Protein AF-A0AAD6F2R1-F1 (afdb_monomer)

InterPro domains:
  IPR013083 Zinc finger, RING/FYVE/PHD-type [G3DSA:3.30.40.10] (117-206)
  IPR034078 Transcription factor NFX1 family [PTHR12360] (73-240)

Structure (mmCIF, N/CA/C/O backbone):
data_AF-A0AAD6F2R1-F1
#
_entry.id   AF-A0AAD6F2R1-F1
#
loop_
_atom_site.group_PDB
_atom_site.id
_atom_site.type_symbol
_atom_site.label_atom_id
_atom_site.label_alt_id
_atom_site.label_comp_id
_atom_site.label_asym_id
_atom_site.label_entity_id
_atom_site.label_seq_id
_atom_site.pdbx_PDB_ins_code
_atom_site.Cartn_x
_atom_site.Cartn_y
_atom_site.Cartn_z
_atom_site.occupancy
_atom_site.B_iso_or_equiv
_atom_site.auth_seq_id
_atom_site.auth_comp_id
_atom_site.auth_asym_id
_atom_site.auth_atom_id
_atom_site.pdbx_PDB_model_num
ATOM 1 N N . MET A 1 1 ? 19.970 -21.840 -17.595 1.00 38.50 1 MET A N 1
ATOM 2 C CA . MET A 1 1 ? 20.928 -20.718 -17.638 1.00 38.50 1 MET A CA 1
ATOM 3 C C . MET A 1 1 ? 20.744 -19.932 -16.344 1.00 38.50 1 MET A C 1
ATOM 5 O O . MET A 1 1 ? 19.725 -19.270 -16.201 1.00 38.50 1 MET A O 1
ATOM 9 N N . GLU A 1 2 ? 21.605 -20.119 -15.342 1.00 35.34 2 GLU A N 1
ATOM 10 C CA . GLU A 1 2 ? 21.486 -19.385 -14.068 1.00 35.34 2 GLU A CA 1
ATOM 11 C C . GLU A 1 2 ? 22.021 -17.942 -14.210 1.00 35.34 2 GLU A C 1
ATOM 13 O O . GLU A 1 2 ? 23.064 -17.759 -14.839 1.00 35.34 2 GLU A O 1
ATOM 18 N N . PRO A 1 3 ? 21.353 -16.913 -13.645 1.00 43.84 3 PRO A N 1
ATOM 19 C CA . PRO A 1 3 ? 21.825 -15.527 -13.709 1.00 43.84 3 PRO A CA 1
ATOM 20 C C . PRO A 1 3 ? 23.081 -15.266 -12.861 1.00 43.84 3 PRO A C 1
ATOM 22 O O . PRO A 1 3 ? 23.199 -15.731 -11.726 1.00 43.84 3 PRO A O 1
ATOM 25 N N . ALA A 1 4 ? 23.979 -14.426 -13.384 1.00 50.62 4 ALA A N 1
ATOM 26 C CA . ALA A 1 4 ? 25.336 -14.177 -12.880 1.00 50.62 4 ALA A CA 1
ATOM 27 C C . ALA A 1 4 ? 25.459 -13.623 -11.440 1.00 50.62 4 ALA A C 1
ATOM 29 O O . ALA A 1 4 ? 26.551 -13.620 -10.877 1.00 50.62 4 ALA A O 1
ATOM 30 N N . TRP A 1 5 ? 24.371 -13.176 -10.808 1.00 57.41 5 TRP A N 1
ATOM 31 C CA . TRP A 1 5 ? 24.409 -12.545 -9.480 1.00 57.41 5 TRP A CA 1
ATOM 32 C C . TRP A 1 5 ? 24.334 -13.539 -8.307 1.00 57.41 5 TRP A C 1
ATOM 34 O O . TRP A 1 5 ? 24.429 -13.137 -7.148 1.00 57.41 5 TRP A O 1
ATOM 44 N N . ARG A 1 6 ? 24.214 -14.847 -8.580 1.00 41.28 6 ARG A N 1
ATOM 45 C CA . ARG A 1 6 ? 24.252 -15.924 -7.571 1.00 41.28 6 ARG A CA 1
ATOM 46 C C . ARG A 1 6 ? 25.674 -16.326 -7.141 1.00 41.28 6 ARG A C 1
ATOM 48 O O . ARG A 1 6 ? 25.868 -17.435 -6.653 1.00 41.28 6 ARG A O 1
ATOM 55 N N . GLN A 1 7 ? 26.675 -15.454 -7.287 1.00 43.25 7 GLN A N 1
ATOM 56 C CA . GLN A 1 7 ? 28.018 -15.725 -6.764 1.00 43.25 7 GLN A CA 1
ATOM 57 C C . GLN A 1 7 ? 28.149 -15.281 -5.303 1.00 43.25 7 GLN A C 1
ATOM 59 O O . GLN A 1 7 ? 28.009 -14.115 -4.942 1.00 43.25 7 GLN A O 1
ATOM 64 N N . GLN A 1 8 ? 28.410 -16.270 -4.456 1.00 46.31 8 GLN A N 1
ATOM 65 C CA . GLN A 1 8 ? 28.582 -16.167 -3.016 1.00 46.31 8 GLN A CA 1
ATOM 66 C C . GLN A 1 8 ? 29.927 -15.490 -2.700 1.00 46.31 8 GLN A C 1
ATOM 68 O O . GLN A 1 8 ? 30.989 -16.105 -2.802 1.00 46.31 8 GLN A O 1
ATOM 73 N N . GLY A 1 9 ? 29.893 -14.207 -2.332 1.00 40.06 9 GLY A N 1
ATOM 74 C CA . GLY A 1 9 ? 31.079 -13.469 -1.895 1.00 40.06 9 GLY A CA 1
ATOM 75 C C . GLY A 1 9 ? 31.659 -14.062 -0.609 1.00 40.06 9 GLY A C 1
ATOM 76 O O . GLY A 1 9 ? 31.007 -14.066 0.435 1.00 40.06 9 GLY A O 1
ATOM 77 N N . ARG A 1 10 ? 32.889 -14.584 -0.685 1.00 38.97 10 ARG A N 1
ATOM 78 C CA . ARG A 1 10 ? 33.648 -15.095 0.463 1.00 38.97 10 ARG A CA 1
ATOM 79 C C . ARG A 1 10 ? 34.123 -13.928 1.330 1.00 38.97 10 ARG A C 1
ATOM 81 O O . ARG A 1 10 ? 34.894 -13.092 0.871 1.00 38.97 10 ARG A O 1
ATOM 88 N N . GLY A 1 11 ? 33.704 -13.903 2.592 1.00 40.88 11 GLY A N 1
ATOM 89 C CA . GLY A 1 11 ? 34.257 -12.991 3.591 1.00 40.88 11 GLY A CA 1
ATOM 90 C C . GLY A 1 11 ? 35.714 -13.314 3.935 1.00 40.88 11 GLY A C 1
ATOM 91 O O . GLY A 1 11 ? 36.125 -14.474 3.877 1.00 40.88 11 GLY A O 1
ATOM 92 N N . ARG A 1 12 ? 36.476 -12.293 4.344 1.00 40.50 12 ARG A N 1
ATOM 93 C CA . ARG A 1 12 ? 37.705 -12.425 5.146 1.00 40.50 12 ARG A CA 1
ATOM 94 C C . ARG A 1 12 ? 37.825 -11.232 6.097 1.00 40.50 12 ARG A C 1
ATOM 96 O O . ARG A 1 12 ? 37.703 -10.089 5.670 1.00 40.50 12 ARG A O 1
ATOM 103 N N . GLY A 1 13 ? 38.021 -11.519 7.384 1.00 32.06 13 GLY A N 1
ATOM 104 C CA . GLY A 1 13 ? 38.303 -10.534 8.433 1.00 32.06 13 GLY A CA 1
ATOM 105 C C . GLY A 1 13 ? 39.804 -10.342 8.708 1.00 32.06 13 GLY A C 1
ATOM 106 O O . GLY A 1 13 ? 40.603 -11.125 8.208 1.00 32.06 13 GLY A O 1
ATOM 107 N N . ARG A 1 14 ? 40.093 -9.296 9.517 1.00 35.56 14 ARG A N 1
ATOM 108 C CA . ARG A 1 14 ? 41.235 -8.980 10.434 1.00 35.56 14 ARG A CA 1
ATOM 109 C C . ARG A 1 14 ? 42.642 -9.499 10.058 1.00 35.56 14 ARG A C 1
ATOM 111 O O . ARG A 1 14 ? 42.802 -10.690 9.866 1.00 35.56 14 ARG A O 1
ATOM 118 N N . GLY A 1 15 ? 43.754 -8.756 10.081 1.00 33.34 15 GLY A N 1
ATOM 119 C CA . GLY A 1 15 ? 44.138 -7.400 10.510 1.00 33.34 15 GLY A CA 1
ATOM 120 C C . GLY A 1 15 ? 45.636 -7.426 10.901 1.00 33.34 15 GLY A C 1
ATOM 121 O O . GLY A 1 15 ? 46.053 -8.451 11.427 1.00 33.34 15 GLY A O 1
ATOM 122 N N . GLN A 1 16 ? 46.432 -6.370 10.664 1.00 32.12 16 GLN A N 1
ATOM 123 C CA . GLN A 1 16 ? 47.583 -5.986 11.514 1.00 32.12 16 GLN A CA 1
ATOM 124 C C . GLN A 1 16 ? 48.169 -4.609 11.141 1.00 32.12 16 GLN A C 1
ATOM 126 O O . GLN A 1 16 ? 48.053 -4.162 10.003 1.00 32.12 16 GLN A O 1
ATOM 131 N N . GLU A 1 17 ? 48.722 -3.956 12.163 1.00 31.58 17 GLU A N 1
ATOM 132 C CA . GLU A 1 17 ? 49.185 -2.569 12.280 1.00 31.58 17 GLU A CA 1
ATOM 133 C C . GLU A 1 17 ? 50.478 -2.243 11.513 1.00 31.58 17 GLU A C 1
ATOM 135 O O . GLU A 1 17 ? 51.323 -3.108 11.300 1.00 31.58 17 GLU A O 1
ATOM 140 N N . GLY A 1 18 ? 50.658 -0.960 11.176 1.00 30.91 18 GLY A N 1
ATOM 141 C CA . GLY A 1 18 ? 51.916 -0.421 10.656 1.00 30.91 18 GLY A CA 1
ATOM 142 C C . GLY A 1 18 ? 51.834 1.061 10.274 1.00 30.91 18 GLY A C 1
ATOM 143 O O . GLY A 1 18 ? 51.516 1.381 9.139 1.00 30.91 18 GLY A O 1
ATOM 144 N N . ASP A 1 19 ? 52.132 1.913 11.256 1.00 31.64 19 ASP A N 1
ATOM 145 C CA . ASP A 1 19 ? 52.638 3.298 11.208 1.00 31.64 19 ASP A CA 1
ATOM 146 C C . ASP A 1 19 ? 51.874 4.466 10.530 1.00 31.64 19 ASP A C 1
ATOM 148 O O . ASP A 1 19 ? 51.357 4.406 9.418 1.00 31.64 19 ASP A O 1
ATOM 152 N N . ARG A 1 20 ? 51.836 5.591 11.262 1.00 36.34 20 ARG A N 1
ATOM 153 C CA . ARG A 1 20 ? 51.153 6.868 10.955 1.00 36.34 20 ARG A CA 1
ATOM 154 C C . ARG A 1 20 ? 52.014 7.765 10.049 1.00 36.34 20 ARG A C 1
ATOM 156 O O . ARG A 1 20 ? 53.236 7.734 10.137 1.00 36.34 20 ARG A O 1
ATOM 163 N N . PRO A 1 21 ? 51.394 8.722 9.329 1.00 34.06 21 PRO A N 1
ATOM 164 C CA . PRO A 1 21 ? 51.504 10.112 9.801 1.00 34.06 21 PRO A CA 1
ATOM 165 C C . PRO A 1 21 ? 50.155 10.851 9.898 1.00 34.06 21 PRO A C 1
ATOM 167 O O . PRO A 1 21 ? 49.216 10.617 9.142 1.00 34.06 21 PRO A O 1
ATOM 170 N N . ARG A 1 22 ? 50.075 11.772 10.865 1.00 42.41 22 ARG A N 1
ATOM 171 C CA . ARG A 1 22 ? 48.926 12.639 11.190 1.00 42.41 22 ARG A CA 1
ATOM 172 C C . ARG A 1 22 ? 48.750 13.754 10.136 1.00 42.41 22 ARG A C 1
ATOM 174 O O . ARG A 1 22 ? 49.734 14.441 9.871 1.00 42.41 22 ARG A O 1
ATOM 181 N N . PRO A 1 23 ? 47.539 14.021 9.605 1.00 40.16 23 PRO A N 1
ATOM 182 C CA . PRO A 1 23 ? 47.299 15.189 8.757 1.00 40.16 23 PRO A CA 1
ATOM 183 C C . PRO A 1 23 ? 46.987 16.452 9.589 1.00 40.16 23 PRO A C 1
ATOM 185 O O . PRO A 1 23 ? 46.429 16.332 10.686 1.00 40.16 23 PRO A O 1
ATOM 188 N N . PRO A 1 24 ? 47.322 17.655 9.087 1.00 39.69 24 PRO A N 1
ATOM 189 C CA . PRO A 1 24 ? 47.034 18.921 9.754 1.00 39.69 24 PRO A CA 1
ATOM 190 C C . PRO A 1 24 ? 45.576 19.360 9.543 1.00 39.69 24 PRO A C 1
ATOM 192 O O . PRO A 1 24 ? 45.002 19.173 8.471 1.00 39.69 24 PRO A O 1
ATOM 195 N N . GLU A 1 25 ? 44.990 19.978 10.569 1.00 37.78 25 GLU A N 1
ATOM 196 C CA . GLU A 1 25 ? 43.712 20.688 10.483 1.00 37.78 25 GLU A CA 1
ATOM 197 C C . GLU A 1 25 ? 43.877 21.955 9.637 1.00 37.78 25 GLU A C 1
ATOM 199 O O . GLU A 1 25 ? 44.770 22.765 9.900 1.00 37.78 25 GLU A O 1
ATOM 204 N N . LYS A 1 26 ? 43.005 22.160 8.642 1.00 34.19 26 LYS A N 1
ATOM 205 C CA . LYS A 1 26 ? 42.810 23.487 8.058 1.00 34.19 26 LYS A CA 1
ATOM 206 C C . LYS A 1 26 ? 41.398 23.696 7.521 1.00 34.19 26 LYS A C 1
ATOM 208 O O . LYS A 1 26 ? 40.717 22.774 7.086 1.00 34.19 26 LYS A O 1
ATOM 213 N N . GLU A 1 27 ? 41.011 24.953 7.653 1.00 32.97 27 GLU A N 1
ATOM 214 C CA . GLU A 1 27 ? 39.699 25.565 7.546 1.00 32.97 27 GLU A CA 1
ATOM 215 C C . GLU A 1 27 ? 38.915 25.348 6.251 1.00 32.97 27 GLU A C 1
ATOM 217 O O . GLU A 1 27 ? 39.410 25.031 5.175 1.00 32.97 27 GLU A O 1
ATOM 222 N N . ARG A 1 28 ? 37.623 25.598 6.432 1.00 35.19 28 ARG A N 1
ATOM 223 C CA . ARG A 1 28 ? 36.496 25.483 5.522 1.00 35.19 28 ARG A CA 1
ATOM 224 C C . ARG A 1 28 ? 36.465 26.680 4.560 1.00 35.19 28 ARG A C 1
ATOM 226 O O . ARG A 1 28 ? 36.060 27.768 4.960 1.00 35.19 28 ARG A O 1
ATOM 233 N N . GLU A 1 29 ? 36.824 26.477 3.294 1.00 31.67 29 GLU A N 1
ATOM 234 C CA . GLU A 1 29 ? 36.617 27.473 2.230 1.00 31.67 29 GLU A CA 1
ATOM 235 C C . GLU A 1 29 ? 35.242 27.338 1.546 1.00 31.67 29 GLU A C 1
ATOM 237 O O . GLU A 1 29 ? 34.701 26.248 1.351 1.00 31.67 29 GLU A O 1
ATOM 242 N N . ARG A 1 30 ? 34.663 28.501 1.218 1.00 38.50 30 ARG A N 1
ATOM 243 C CA . ARG A 1 30 ? 33.387 28.709 0.508 1.00 38.50 30 ARG A CA 1
ATOM 244 C C . ARG A 1 30 ? 33.604 28.585 -1.008 1.00 38.50 30 ARG A C 1
ATOM 246 O O . ARG A 1 30 ? 34.646 29.021 -1.488 1.00 38.50 30 ARG A O 1
ATOM 253 N N . PRO A 1 31 ? 32.619 28.121 -1.795 1.00 36.41 31 PRO A N 1
ATOM 254 C CA . PRO A 1 31 ? 32.735 28.148 -3.247 1.00 36.41 31 PRO A CA 1
ATOM 255 C C . PRO A 1 31 ? 32.466 29.552 -3.808 1.00 36.41 31 PRO A C 1
ATOM 257 O O . PRO A 1 31 ? 31.443 30.178 -3.515 1.00 36.41 31 PRO A O 1
ATOM 260 N N . GLY A 1 32 ? 33.413 30.021 -4.622 1.00 32.22 32 GLY A N 1
ATOM 261 C CA . GLY A 1 32 ? 33.317 31.218 -5.449 1.00 32.22 32 GLY A CA 1
ATOM 262 C C . GLY A 1 32 ? 32.438 31.021 -6.687 1.00 32.22 32 GLY A C 1
ATOM 263 O O . GLY A 1 32 ? 32.279 29.917 -7.206 1.00 32.22 32 GLY A O 1
ATOM 264 N N . ALA A 1 33 ? 31.871 32.135 -7.147 1.00 32.44 33 ALA A N 1
ATOM 265 C CA . ALA A 1 33 ? 31.054 32.251 -8.344 1.00 32.44 33 ALA A CA 1
ATOM 266 C C . ALA A 1 33 ? 31.920 32.466 -9.600 1.00 32.44 33 ALA A C 1
ATOM 268 O O . ALA A 1 33 ? 32.800 33.326 -9.615 1.00 32.44 33 ALA A O 1
ATOM 269 N N . GLY A 1 34 ? 31.629 31.711 -10.664 1.00 32.44 34 GLY A N 1
ATOM 270 C CA . GLY A 1 34 ? 32.060 31.988 -12.038 1.00 32.44 34 GLY A CA 1
ATOM 271 C C . GLY A 1 34 ? 31.057 32.907 -12.747 1.00 32.44 34 GLY A C 1
ATOM 272 O O . GLY A 1 34 ? 29.854 32.793 -12.527 1.00 32.44 34 GLY A O 1
ATOM 273 N N . GLY A 1 35 ? 31.568 33.852 -13.544 1.00 28.66 35 GLY A N 1
ATOM 274 C CA . GLY A 1 35 ? 30.827 35.026 -14.021 1.00 28.66 35 GLY A CA 1
ATOM 275 C C . GLY A 1 35 ? 30.332 35.024 -15.475 1.00 28.66 35 GLY A C 1
ATOM 276 O O . GLY A 1 35 ? 29.957 33.986 -16.016 1.00 28.66 35 GLY A O 1
ATOM 277 N N . ARG A 1 36 ? 30.425 36.232 -16.075 1.00 31.39 36 ARG A N 1
ATOM 278 C CA . ARG A 1 36 ? 29.944 36.757 -17.385 1.00 31.39 36 ARG A CA 1
ATOM 279 C C . ARG A 1 36 ? 28.620 37.532 -17.245 1.00 31.39 36 ARG A C 1
ATOM 281 O O . ARG A 1 36 ? 27.671 37.002 -16.698 1.00 31.39 36 ARG A O 1
ATOM 288 N N . GLY A 1 37 ? 28.458 38.771 -17.707 1.00 30.45 37 GLY A N 1
ATOM 289 C CA . GLY A 1 37 ? 29.316 39.710 -18.433 1.00 30.45 37 GLY A CA 1
ATOM 290 C C . GLY A 1 37 ? 28.529 41.006 -18.714 1.00 30.45 37 GLY A C 1
ATOM 291 O O . GLY A 1 37 ? 27.318 41.035 -18.513 1.00 30.45 37 GLY A O 1
ATOM 292 N N . GLY A 1 38 ? 29.210 42.054 -19.192 1.00 31.42 38 GLY A N 1
ATOM 293 C CA . GLY A 1 38 ? 28.572 43.243 -19.783 1.00 31.42 38 GLY A CA 1
ATOM 294 C C . GLY A 1 38 ? 29.048 44.583 -19.222 1.00 31.42 38 GLY A C 1
ATOM 295 O O . GLY A 1 38 ? 28.423 45.139 -18.329 1.00 31.42 38 GLY A O 1
ATOM 296 N N . ALA A 1 39 ? 30.148 45.101 -19.773 1.00 32.44 39 ALA A N 1
ATOM 297 C CA . ALA A 1 39 ? 30.689 46.427 -19.494 1.00 32.44 39 ALA A CA 1
ATOM 298 C C . ALA A 1 39 ? 30.069 47.491 -20.413 1.00 32.44 39 ALA A C 1
ATOM 300 O O . ALA A 1 39 ? 29.924 47.268 -21.614 1.00 32.44 39 ALA A O 1
ATOM 301 N N . GLY A 1 40 ? 29.802 48.671 -19.855 1.00 30.75 40 GLY A N 1
ATOM 302 C CA . GLY A 1 40 ? 29.493 49.888 -20.593 1.00 30.75 40 GLY A CA 1
ATOM 303 C C . GLY A 1 40 ? 30.063 51.112 -19.877 1.00 30.75 40 GLY A C 1
ATOM 304 O O . GLY A 1 40 ? 29.501 51.548 -18.884 1.00 30.75 40 GLY A O 1
ATOM 305 N N . GLY A 1 41 ? 31.171 51.637 -20.411 1.00 30.73 41 GLY A N 1
ATOM 306 C CA . GLY A 1 41 ? 31.516 53.064 -20.438 1.00 30.73 41 GLY A CA 1
ATOM 307 C C . GLY A 1 41 ? 31.972 53.780 -19.154 1.00 30.73 41 GLY A C 1
ATOM 308 O O . GLY A 1 41 ? 31.195 54.001 -18.240 1.00 30.73 41 GLY A O 1
ATOM 309 N N . GLY A 1 42 ? 33.184 54.351 -19.207 1.00 31.05 42 GLY A N 1
ATOM 310 C CA . GLY A 1 42 ? 33.358 55.751 -18.787 1.00 31.05 42 GLY A CA 1
ATOM 311 C C . GLY A 1 42 ? 34.220 56.052 -17.557 1.00 31.05 42 GLY A C 1
ATOM 312 O O . GLY A 1 42 ? 33.709 56.255 -16.470 1.00 31.05 42 GLY A O 1
ATOM 313 N N . ARG A 1 43 ? 35.529 56.199 -17.804 1.00 31.75 43 ARG A N 1
ATOM 314 C CA . ARG A 1 43 ? 36.434 57.269 -17.325 1.00 31.75 43 ARG A CA 1
ATOM 315 C C . ARG A 1 43 ? 36.275 57.825 -15.890 1.00 31.75 43 ARG A C 1
ATOM 317 O O . ARG A 1 43 ? 35.430 58.671 -15.639 1.00 31.75 43 ARG A O 1
ATOM 324 N N . GLY A 1 44 ? 37.341 57.626 -15.111 1.00 30.95 44 GLY A N 1
ATOM 325 C CA . GLY A 1 44 ? 38.169 58.755 -14.663 1.00 30.95 44 GLY A CA 1
ATOM 326 C C . GLY A 1 44 ? 38.149 59.107 -13.173 1.00 30.95 44 GLY A C 1
ATOM 327 O O . GLY A 1 44 ? 37.101 59.254 -12.564 1.00 30.95 44 GLY A O 1
ATOM 328 N N . GLY A 1 45 ? 39.350 59.371 -12.648 1.00 33.25 45 GLY A N 1
ATOM 329 C CA . GLY A 1 45 ? 39.560 60.353 -11.579 1.00 33.25 45 GLY A CA 1
ATOM 330 C C . GLY A 1 45 ? 39.756 59.780 -10.181 1.00 33.25 45 GLY A C 1
ATOM 331 O O . GLY A 1 45 ? 38.803 59.424 -9.501 1.00 33.25 45 GLY A O 1
ATOM 332 N N . GLY A 1 46 ? 41.013 59.739 -9.736 1.00 37.00 46 GLY A N 1
ATOM 333 C CA . GLY A 1 46 ? 41.389 59.369 -8.375 1.00 37.00 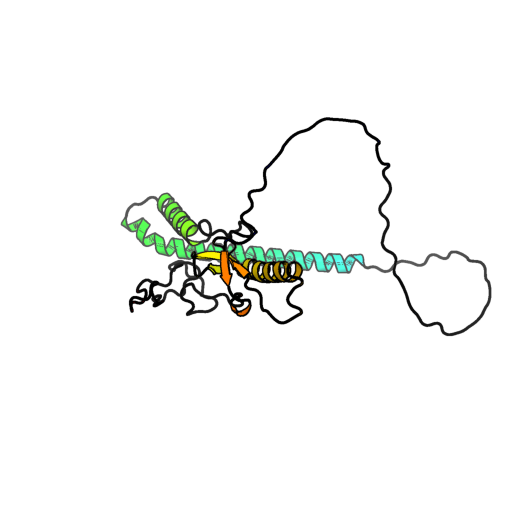46 GLY A CA 1
ATOM 334 C C . GLY A 1 46 ? 40.900 60.351 -7.306 1.00 37.00 46 GLY A C 1
ATOM 335 O O . GLY A 1 46 ? 40.708 61.538 -7.558 1.00 37.00 46 GLY A O 1
ATOM 336 N N . GLY A 1 47 ? 40.751 59.847 -6.080 1.00 34.50 47 GLY A N 1
ATOM 337 C CA . GLY A 1 47 ? 40.355 60.664 -4.937 1.00 34.50 47 GLY A CA 1
ATOM 338 C C . GLY A 1 47 ? 40.219 59.868 -3.642 1.00 34.50 47 GLY A C 1
ATOM 339 O O . GLY A 1 47 ? 39.137 59.422 -3.294 1.00 34.50 47 GLY A O 1
ATOM 340 N N . LYS A 1 48 ? 41.352 59.686 -2.956 1.00 38.00 48 LYS A N 1
ATOM 341 C CA . LYS A 1 48 ? 41.556 59.521 -1.501 1.00 38.00 48 LYS A CA 1
ATOM 342 C C . LYS A 1 48 ? 40.288 59.268 -0.648 1.00 38.00 48 LYS A C 1
ATOM 344 O O . LYS A 1 48 ? 39.535 60.191 -0.344 1.00 38.00 48 LYS A O 1
ATOM 349 N N . MET A 1 49 ? 40.122 58.021 -0.198 1.00 33.28 49 MET A N 1
ATOM 350 C CA . MET A 1 49 ? 39.076 57.578 0.733 1.00 33.28 49 MET A CA 1
ATOM 351 C C . MET A 1 49 ? 39.118 58.354 2.059 1.00 33.28 49 MET A C 1
ATOM 353 O O . MET A 1 49 ? 40.149 58.413 2.730 1.00 33.28 49 MET A O 1
ATOM 357 N N . LYS A 1 50 ? 37.965 58.900 2.452 1.00 38.84 50 LYS A N 1
ATOM 358 C CA . LYS A 1 50 ? 37.625 59.258 3.832 1.00 38.84 50 LYS A CA 1
ATOM 359 C C . LYS A 1 50 ? 36.503 58.303 4.240 1.00 38.84 50 LYS A C 1
ATOM 361 O O . LYS A 1 50 ? 35.459 58.303 3.595 1.00 38.84 50 LYS A O 1
ATOM 366 N N . ASN A 1 51 ? 36.726 57.466 5.251 1.00 34.41 51 ASN A N 1
ATOM 367 C CA . ASN A 1 51 ? 35.697 56.564 5.766 1.00 34.41 51 ASN A CA 1
ATOM 368 C C . ASN A 1 51 ? 34.598 57.386 6.454 1.00 34.41 51 ASN A C 1
ATOM 370 O O . ASN A 1 51 ? 34.834 57.968 7.510 1.00 34.41 51 ASN A O 1
ATOM 374 N N . ALA A 1 52 ? 33.410 57.420 5.854 1.00 37.25 52 ALA A N 1
ATOM 375 C CA . ALA A 1 52 ? 32.167 57.810 6.504 1.00 37.25 52 ALA A CA 1
ATOM 376 C C . ALA A 1 52 ? 31.298 56.551 6.630 1.00 37.25 52 ALA A C 1
ATOM 378 O O . ALA A 1 52 ? 31.075 55.838 5.651 1.00 37.25 52 ALA A O 1
ATOM 379 N N . ALA A 1 53 ? 30.871 56.251 7.854 1.00 47.28 53 ALA A N 1
ATOM 380 C CA . ALA A 1 53 ? 30.024 55.111 8.174 1.00 47.28 53 ALA A CA 1
ATOM 381 C C . ALA A 1 53 ? 28.682 55.191 7.424 1.00 47.28 53 ALA A C 1
ATOM 383 O O . ALA A 1 53 ? 28.037 56.237 7.411 1.00 47.28 53 ALA A O 1
ATOM 384 N N . THR A 1 54 ? 28.258 54.076 6.827 1.00 39.50 54 THR A N 1
ATOM 385 C CA . THR A 1 54 ? 26.901 53.882 6.286 1.00 39.50 54 THR A CA 1
ATOM 386 C C . THR A 1 54 ? 26.193 52.822 7.145 1.00 39.50 54 THR A C 1
ATOM 388 O O . THR A 1 54 ? 26.828 51.810 7.445 1.00 39.50 54 THR A O 1
ATOM 391 N N . PRO A 1 55 ? 24.932 53.020 7.575 1.00 49.09 55 PRO A N 1
ATOM 392 C CA . PRO A 1 55 ? 24.200 52.050 8.394 1.00 49.09 55 PRO A CA 1
ATOM 393 C C . PRO A 1 55 ? 23.630 50.887 7.554 1.00 49.09 55 PRO A C 1
ATOM 395 O O . PRO A 1 55 ? 23.150 51.094 6.440 1.00 49.09 55 PRO A O 1
ATOM 398 N N . GLU A 1 56 ? 23.673 49.664 8.099 1.00 46.50 56 GLU A N 1
ATOM 399 C CA . GLU A 1 56 ? 23.080 48.441 7.523 1.00 46.50 56 GLU A CA 1
ATOM 400 C C . GLU A 1 56 ? 21.528 48.434 7.574 1.00 46.50 56 GLU A C 1
ATOM 402 O O . GLU A 1 56 ? 20.947 49.009 8.498 1.00 46.50 56 GLU A O 1
ATOM 407 N N . PRO A 1 57 ? 20.825 47.761 6.633 1.00 55.34 57 PRO A N 1
ATOM 408 C CA . PRO A 1 57 ? 19.359 47.658 6.624 1.00 55.34 57 PRO A CA 1
ATOM 409 C C . PRO A 1 57 ? 18.805 46.510 7.512 1.00 55.34 57 PRO A C 1
ATOM 411 O O . PRO A 1 57 ? 19.471 45.488 7.694 1.00 55.34 57 PRO A O 1
ATOM 414 N N . PRO A 1 58 ? 17.554 46.598 8.021 1.00 52.66 58 PRO A N 1
ATOM 415 C CA . PRO A 1 58 ? 17.013 45.666 9.012 1.00 52.66 58 PRO A CA 1
ATOM 416 C C . PRO A 1 58 ? 16.339 44.451 8.346 1.00 52.66 58 PRO A C 1
ATOM 418 O O . PRO A 1 58 ? 15.200 44.526 7.894 1.00 52.66 58 PRO A O 1
ATOM 421 N N . GLN A 1 59 ? 17.021 43.303 8.291 1.00 56.91 59 GLN A N 1
ATOM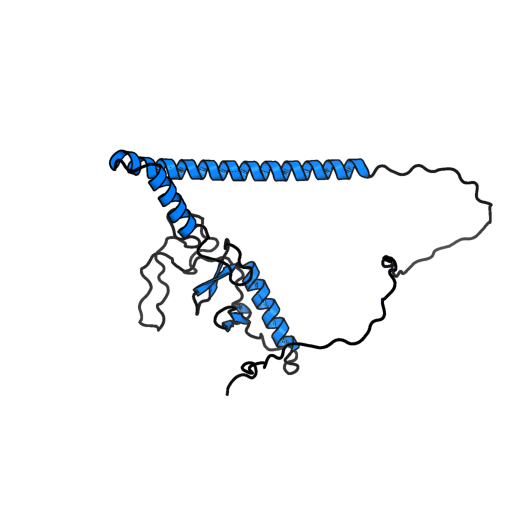 422 C CA . GLN A 1 59 ? 16.465 42.048 7.739 1.00 56.91 59 GLN A CA 1
ATOM 423 C C . GLN A 1 59 ? 16.077 41.005 8.807 1.00 56.91 59 GLN A C 1
ATOM 425 O O . GLN A 1 59 ? 15.492 39.972 8.482 1.00 56.91 59 GLN A O 1
ATOM 430 N N . SER A 1 60 ? 16.359 41.260 10.087 1.00 55.75 60 SER A N 1
ATOM 431 C CA . SER A 1 60 ? 16.162 40.300 11.184 1.00 55.75 60 SER A CA 1
ATOM 432 C C . SER A 1 60 ? 14.702 40.163 11.638 1.00 55.75 60 SER A C 1
ATOM 434 O O . SER A 1 60 ? 14.236 39.045 11.864 1.00 55.75 60 SER A O 1
ATOM 436 N N . ALA A 1 61 ? 13.952 41.267 11.703 1.00 59.22 61 ALA A N 1
ATOM 437 C CA . ALA A 1 61 ? 12.579 41.282 12.220 1.00 59.22 61 ALA A CA 1
ATOM 438 C C . ALA A 1 61 ? 11.591 40.493 11.334 1.00 59.22 61 ALA A C 1
ATOM 440 O O . ALA A 1 61 ? 10.734 39.762 11.830 1.00 59.22 61 ALA A O 1
ATOM 441 N N . THR A 1 62 ? 11.747 40.570 10.009 1.00 71.19 62 THR A N 1
ATOM 442 C CA . THR A 1 62 ? 10.861 39.898 9.041 1.00 71.19 62 THR A CA 1
ATOM 443 C C . THR A 1 62 ? 11.032 38.377 9.047 1.00 71.19 62 THR A C 1
ATOM 445 O O . THR A 1 62 ? 10.068 37.637 8.857 1.00 71.19 62 THR A O 1
ATOM 448 N N . VAL A 1 63 ? 12.256 37.890 9.273 1.00 76.50 63 VAL A N 1
ATOM 449 C CA . VAL A 1 63 ? 12.546 36.449 9.350 1.00 76.50 63 VAL A CA 1
ATOM 450 C C . VAL A 1 63 ? 12.033 35.865 10.667 1.00 76.50 63 VAL A C 1
ATOM 452 O O . VAL A 1 63 ? 11.446 34.784 10.666 1.00 76.50 63 VAL A O 1
ATOM 455 N N . GLN A 1 64 ? 12.187 36.601 11.771 1.00 81.75 64 GLN A N 1
ATOM 456 C CA . GLN A 1 64 ? 11.660 36.214 13.083 1.00 81.75 64 GLN A CA 1
ATOM 457 C C . GLN A 1 64 ? 10.128 36.130 13.078 1.00 81.75 64 GLN A C 1
ATOM 459 O O . GLN A 1 64 ? 9.573 35.124 13.515 1.00 81.75 64 GLN A O 1
ATOM 464 N N . SER A 1 65 ? 9.452 37.117 12.482 1.00 89.25 65 SER A N 1
ATOM 465 C CA . SER A 1 65 ? 7.990 37.120 12.343 1.00 89.25 65 SER A CA 1
ATOM 466 C C . SER A 1 65 ? 7.473 35.917 11.538 1.00 89.25 65 SER A C 1
ATOM 468 O O . SER A 1 65 ? 6.558 35.220 11.980 1.00 89.25 65 SER A O 1
ATOM 470 N N . LYS A 1 66 ? 8.118 35.588 10.410 1.00 86.06 66 LYS A N 1
ATOM 471 C CA . LYS A 1 66 ? 7.773 34.392 9.618 1.00 86.06 66 LYS A CA 1
ATOM 472 C C . LYS A 1 66 ? 8.008 33.088 10.385 1.00 86.06 66 LYS A C 1
ATOM 474 O O . LYS A 1 66 ? 7.236 32.142 10.246 1.00 86.06 66 LYS A O 1
ATOM 479 N N . PHE A 1 67 ? 9.064 33.016 11.195 1.00 85.56 67 PHE A N 1
ATOM 480 C CA . PHE A 1 67 ? 9.352 31.836 12.010 1.00 85.56 67 PHE A CA 1
ATOM 481 C C . PHE A 1 67 ? 8.285 31.607 13.091 1.00 85.56 67 PHE A C 1
ATOM 483 O O . PHE A 1 67 ? 7.837 30.475 13.290 1.00 85.56 67 PHE A O 1
ATOM 490 N N . GLU A 1 68 ? 7.833 32.670 13.755 1.00 91.25 68 GLU A N 1
ATOM 491 C CA . GLU A 1 68 ? 6.749 32.597 14.740 1.00 91.25 68 GLU A CA 1
ATOM 492 C C . GLU A 1 68 ? 5.419 32.179 14.111 1.00 91.25 68 GLU A C 1
ATOM 494 O O . GLU A 1 68 ? 4.695 31.360 14.682 1.00 91.25 68 GLU A O 1
ATOM 499 N N . GLU A 1 69 ? 5.125 32.668 12.907 1.00 90.69 69 GLU A N 1
ATOM 500 C CA . GLU A 1 69 ? 3.934 32.282 12.153 1.00 90.69 69 GLU A CA 1
ATOM 501 C C . GLU A 1 69 ? 3.940 30.784 11.802 1.00 90.69 69 GLU A C 1
ATOM 503 O O . GLU A 1 69 ? 2.964 30.075 12.067 1.00 90.69 69 GLU A O 1
ATOM 508 N N . ILE A 1 70 ? 5.072 30.263 11.312 1.00 87.62 70 ILE A N 1
ATOM 509 C CA . ILE A 1 70 ? 5.251 28.830 11.023 1.00 87.62 70 ILE A CA 1
ATOM 510 C C . ILE A 1 70 ? 5.119 27.993 12.303 1.00 87.62 70 ILE A C 1
ATOM 512 O O . ILE A 1 70 ? 4.451 26.955 12.309 1.00 87.62 70 ILE A O 1
ATOM 516 N N . LYS A 1 71 ? 5.721 28.441 13.412 1.00 90.25 71 LYS A N 1
ATOM 517 C CA . LYS A 1 71 ? 5.618 27.762 14.710 1.00 90.25 71 LYS A CA 1
ATOM 518 C C . LYS A 1 71 ? 4.163 27.681 15.174 1.00 90.25 71 LYS A C 1
ATOM 520 O O . LYS A 1 71 ? 3.710 26.601 15.555 1.00 90.25 71 LYS A O 1
ATOM 525 N N . LYS A 1 72 ? 3.421 28.787 15.087 1.00 94.56 72 LYS A N 1
ATOM 526 C CA . LYS A 1 72 ? 2.000 28.859 15.453 1.00 94.56 72 LYS A CA 1
ATOM 527 C C . LYS A 1 72 ? 1.143 27.940 14.579 1.00 94.56 72 LYS A C 1
ATOM 529 O O . LYS A 1 72 ? 0.293 27.222 15.106 1.00 94.56 72 LYS A O 1
ATOM 534 N N . ALA A 1 73 ? 1.396 27.902 13.271 1.00 88.38 73 ALA A N 1
ATOM 535 C CA . ALA A 1 73 ? 0.694 27.016 12.343 1.00 88.38 73 ALA A CA 1
ATOM 536 C C . ALA A 1 73 ? 0.929 25.528 12.664 1.00 88.38 73 ALA A C 1
ATOM 538 O O . ALA A 1 73 ? -0.025 24.750 12.737 1.00 88.38 73 ALA A O 1
ATOM 539 N N . ASN A 1 74 ? 2.176 25.138 12.938 1.00 83.19 74 ASN A N 1
ATOM 540 C CA . ASN A 1 74 ? 2.519 23.766 13.325 1.00 83.19 74 ASN A CA 1
ATOM 541 C C . ASN A 1 74 ? 1.878 23.362 14.660 1.00 83.19 74 ASN A C 1
ATOM 543 O O . ASN A 1 74 ? 1.390 22.241 14.806 1.00 83.19 74 ASN A O 1
ATOM 547 N N . GLN A 1 75 ? 1.828 24.282 15.624 1.00 88.50 75 GLN A N 1
ATOM 548 C CA . GLN A 1 75 ? 1.217 24.037 16.929 1.00 88.50 75 GLN A CA 1
ATOM 549 C C . GLN A 1 75 ? -0.307 23.873 16.818 1.00 88.50 75 GLN A C 1
ATOM 551 O O . GLN A 1 75 ? -0.873 22.957 17.416 1.00 88.50 75 GLN A O 1
ATOM 556 N N . ALA A 1 76 ? -0.963 24.680 15.978 1.00 88.56 76 ALA A N 1
ATOM 557 C CA . ALA A 1 76 ? -2.384 24.533 15.670 1.00 88.56 76 ALA A CA 1
ATOM 558 C C . ALA A 1 76 ? -2.690 23.209 14.943 1.00 88.56 76 ALA A C 1
ATOM 560 O O . ALA A 1 76 ? -3.685 22.547 15.241 1.00 88.56 76 ALA A O 1
ATOM 561 N N . ALA A 1 77 ? -1.826 22.780 14.017 1.00 80.50 77 ALA A N 1
ATOM 562 C CA . ALA A 1 77 ? -1.958 21.484 13.353 1.00 80.50 77 ALA A CA 1
ATOM 563 C C . ALA A 1 77 ? -1.828 20.314 14.346 1.00 80.50 77 ALA A C 1
ATOM 565 O O . ALA A 1 77 ? -2.626 19.377 14.299 1.00 80.50 77 ALA A O 1
ATOM 566 N N . ALA A 1 78 ? -0.882 20.394 15.288 1.00 76.56 78 ALA A N 1
ATOM 567 C CA . ALA A 1 78 ? -0.720 19.397 16.344 1.00 76.56 78 ALA A CA 1
ATOM 568 C C . ALA A 1 78 ? -1.954 19.315 17.259 1.00 76.56 78 ALA A C 1
ATOM 570 O O . ALA A 1 78 ? -2.446 18.220 17.526 1.00 76.56 78 ALA A O 1
ATOM 571 N N . GLN A 1 79 ? -2.513 20.457 17.676 1.00 82.56 79 GLN A N 1
ATOM 572 C CA . GLN A 1 79 ? -3.738 20.504 18.485 1.00 82.56 79 GLN A CA 1
ATOM 573 C C . GLN A 1 79 ? -4.932 19.864 17.762 1.00 82.56 79 GLN A C 1
ATOM 575 O O . GLN A 1 79 ? -5.636 19.041 18.344 1.00 82.56 79 GLN A O 1
ATOM 580 N N . ARG A 1 80 ? -5.112 20.151 16.465 1.00 79.94 80 ARG A N 1
ATOM 581 C CA . ARG A 1 80 ? -6.170 19.530 15.649 1.00 79.94 80 ARG A CA 1
ATOM 582 C C . ARG A 1 80 ? -6.019 18.011 15.546 1.00 79.94 80 ARG A C 1
ATOM 584 O O . ARG A 1 80 ? -7.021 17.300 15.577 1.00 79.94 80 ARG A O 1
ATOM 591 N N . LEU A 1 81 ? -4.791 17.496 15.445 1.00 64.75 81 LEU A N 1
ATOM 592 C CA . LEU A 1 81 ? -4.542 16.050 15.451 1.00 64.75 81 LEU A CA 1
ATOM 593 C C . LEU A 1 81 ? -4.910 15.415 16.797 1.00 64.75 81 LEU A C 1
ATOM 595 O O . LEU A 1 81 ? -5.552 14.365 16.809 1.00 64.75 81 LEU A O 1
ATOM 599 N N . VAL A 1 82 ? -4.564 16.063 17.914 1.00 71.25 82 VAL A N 1
ATOM 600 C CA . VAL A 1 82 ? -4.927 15.602 19.265 1.00 71.25 82 VAL A CA 1
ATOM 601 C C . VAL A 1 82 ? -6.447 15.579 19.448 1.00 71.25 82 VAL A C 1
ATOM 603 O O . VAL A 1 82 ? -6.989 14.582 19.923 1.00 71.25 82 VAL A O 1
ATOM 606 N N . GLU A 1 83 ? -7.159 16.617 19.005 1.00 73.94 83 GLU A N 1
ATOM 607 C CA . GLU A 1 83 ? -8.625 16.662 19.067 1.00 73.94 83 GLU A CA 1
ATOM 608 C C . GLU A 1 83 ? -9.295 15.586 18.207 1.00 73.94 83 GLU A C 1
ATOM 610 O O . GLU A 1 83 ? -10.241 14.939 18.657 1.00 73.94 83 GLU A O 1
ATOM 615 N N . LEU A 1 84 ? -8.821 15.370 16.975 1.00 63.88 84 LEU A N 1
ATOM 616 C CA . LEU A 1 84 ? -9.324 14.303 16.105 1.00 63.88 84 LEU A CA 1
ATOM 617 C C . LEU A 1 84 ? -9.108 12.926 16.738 1.00 63.88 84 LEU A C 1
ATOM 619 O O . LEU A 1 84 ? -9.996 12.075 16.676 1.00 63.88 84 LEU A O 1
ATOM 623 N N . ASN A 1 85 ? -7.958 12.716 17.379 1.00 61.16 85 ASN A N 1
ATOM 624 C CA . ASN A 1 85 ? -7.664 11.477 18.088 1.00 61.16 85 ASN A CA 1
ATOM 625 C C . ASN A 1 85 ? -8.561 11.301 19.326 1.00 61.16 85 ASN A C 1
ATOM 627 O O . ASN A 1 85 ? -9.084 10.215 19.560 1.00 61.16 85 ASN A O 1
ATOM 631 N N . GLY A 1 86 ? -8.826 12.380 20.068 1.00 67.00 86 GLY A N 1
ATOM 632 C CA . GLY A 1 86 ? -9.766 12.377 21.192 1.00 67.00 86 GLY A CA 1
ATOM 633 C C . GLY A 1 86 ? -11.209 12.088 20.766 1.00 67.00 86 GLY A C 1
ATOM 634 O O . GLY A 1 86 ? -11.901 11.299 21.408 1.00 67.00 86 GLY A O 1
ATOM 635 N N . LYS A 1 87 ? -11.666 12.667 19.646 1.00 66.75 87 LYS A N 1
ATOM 636 C CA . LYS A 1 87 ? -12.986 12.376 19.055 1.00 66.75 87 LYS A CA 1
ATOM 637 C C . LYS A 1 87 ? -13.094 10.913 18.618 1.00 66.75 87 LYS A C 1
ATOM 639 O O . LYS A 1 87 ? -14.100 10.274 18.910 1.00 66.75 87 LYS A O 1
ATOM 644 N N . ARG A 1 88 ? -12.044 10.359 18.000 1.00 62.34 88 ARG A N 1
ATOM 645 C CA . ARG A 1 88 ? -11.956 8.924 17.673 1.00 62.34 88 ARG A CA 1
ATOM 646 C C . ARG A 1 88 ? -12.045 8.040 18.917 1.00 62.34 88 ARG A C 1
ATOM 648 O O . ARG A 1 88 ? -12.817 7.088 18.918 1.00 62.34 88 ARG A O 1
ATOM 655 N N . GLY A 1 89 ? -11.328 8.393 19.985 1.00 66.62 89 GLY A N 1
ATOM 656 C CA . GLY A 1 89 ? -11.389 7.678 21.262 1.00 66.62 89 GLY A CA 1
ATOM 657 C C . GLY A 1 89 ? -12.797 7.644 21.865 1.00 66.62 89 GLY A C 1
ATOM 658 O O . GLY A 1 89 ? -13.233 6.597 22.333 1.00 66.62 89 GLY A O 1
ATOM 659 N N . LYS A 1 90 ? -13.548 8.752 21.784 1.00 71.81 90 LYS A N 1
ATOM 660 C CA . LYS A 1 90 ? -14.945 8.820 22.258 1.00 71.81 90 LYS A CA 1
ATOM 661 C C . LYS A 1 90 ? -15.898 7.933 21.452 1.00 71.81 90 LYS A C 1
ATOM 663 O O . LYS A 1 90 ? -16.758 7.290 22.043 1.00 71.81 90 LYS A O 1
ATOM 668 N N . ILE A 1 91 ? -15.740 7.879 20.127 1.00 72.31 91 ILE A N 1
ATOM 669 C CA . ILE A 1 91 ? -16.562 7.023 19.251 1.00 72.31 91 ILE A CA 1
ATOM 670 C C . ILE A 1 91 ? -16.329 5.544 19.579 1.00 72.31 91 ILE A C 1
ATOM 672 O O . ILE A 1 91 ? -17.283 4.782 19.739 1.00 72.31 91 ILE A O 1
ATOM 676 N N . LEU A 1 92 ? -15.064 5.148 19.736 1.00 65.62 92 LEU A N 1
ATOM 677 C CA . LEU A 1 92 ? -14.716 3.783 20.122 1.00 65.62 92 LEU A CA 1
ATOM 678 C C . LEU A 1 92 ? -15.276 3.450 21.509 1.00 65.62 92 LEU A C 1
ATOM 680 O O . LEU A 1 92 ? -15.978 2.455 21.648 1.00 65.62 92 LEU A O 1
ATOM 684 N N . ALA A 1 93 ? -15.065 4.317 22.505 1.00 66.25 93 ALA A N 1
ATOM 685 C CA . ALA A 1 93 ? -15.602 4.126 23.852 1.00 66.25 93 ALA A CA 1
ATOM 686 C C . ALA A 1 93 ? -17.127 3.929 23.845 1.00 66.25 93 ALA A C 1
ATOM 688 O O . ALA A 1 93 ? -17.614 2.957 24.415 1.00 66.25 93 ALA A O 1
ATOM 689 N N . SER A 1 94 ? -17.868 4.781 23.127 1.00 70.31 94 SER A N 1
ATOM 690 C CA . SER A 1 94 ? -19.324 4.659 22.981 1.00 70.31 94 SER A CA 1
ATOM 691 C C . SER A 1 94 ? -19.748 3.332 22.353 1.00 70.31 94 SER A C 1
ATOM 693 O O . SER A 1 94 ? -20.781 2.794 22.735 1.00 70.31 94 SER A O 1
ATOM 695 N N . THR A 1 95 ? -18.974 2.803 21.403 1.00 67.88 95 THR A N 1
ATOM 696 C CA . THR A 1 95 ? -19.311 1.536 20.736 1.00 67.88 95 THR A CA 1
ATOM 697 C C . THR A 1 95 ? -19.059 0.334 21.650 1.00 67.88 95 THR A C 1
ATOM 699 O O . THR A 1 95 ? -19.808 -0.637 21.621 1.00 67.88 95 THR A O 1
ATOM 702 N N . PHE A 1 96 ? -18.038 0.411 22.507 1.00 66.50 96 PHE A N 1
ATOM 703 C CA . PHE A 1 96 ? -17.705 -0.654 23.458 1.00 66.50 96 PHE A CA 1
ATOM 704 C C . PHE A 1 96 ? -18.466 -0.563 24.792 1.00 66.50 96 PHE A C 1
ATOM 706 O O . PHE A 1 96 ? -18.472 -1.541 25.536 1.00 66.50 96 PHE A O 1
ATOM 713 N N . THR A 1 97 ? -19.148 0.555 25.081 1.00 67.38 97 THR A N 1
ATOM 714 C CA . THR A 1 97 ? -19.901 0.764 26.339 1.00 67.38 97 THR A CA 1
ATOM 715 C C . THR A 1 97 ? -21.019 -0.273 26.519 1.00 67.38 97 THR A C 1
ATOM 717 O O . THR A 1 97 ? -21.228 -0.814 27.601 1.00 67.38 97 THR A O 1
ATOM 720 N N . THR A 1 98 ? -21.699 -0.644 25.433 1.00 62.34 98 THR A N 1
ATOM 721 C CA . THR A 1 98 ? -22.731 -1.691 25.467 1.00 62.34 98 THR A CA 1
ATOM 722 C C . THR A 1 98 ? -22.152 -3.062 25.836 1.00 62.34 98 THR A C 1
ATOM 724 O O . THR A 1 98 ? -22.833 -3.872 26.456 1.00 62.34 98 THR A O 1
ATOM 727 N N . TYR A 1 99 ? -20.881 -3.310 25.506 1.00 57.75 99 TYR A N 1
ATOM 728 C CA . TYR A 1 99 ? -20.178 -4.547 25.845 1.00 57.75 99 TYR A CA 1
ATOM 729 C C . TYR A 1 99 ? -19.737 -4.574 27.318 1.00 57.75 99 TYR A C 1
ATOM 731 O O . TYR A 1 99 ? -19.885 -5.615 27.960 1.00 57.75 99 TYR A O 1
ATOM 739 N N . THR A 1 100 ? -19.247 -3.454 27.875 1.00 61.78 100 THR A N 1
ATOM 740 C CA . THR A 1 100 ? -18.883 -3.346 29.306 1.00 61.78 100 THR A CA 1
ATOM 741 C C . THR A 1 100 ? -20.085 -3.574 30.216 1.00 61.78 100 THR A C 1
ATOM 743 O O . THR A 1 100 ? -19.993 -4.357 31.160 1.00 61.78 100 THR A O 1
ATOM 746 N N . ASP A 1 101 ? -21.217 -2.936 29.908 1.00 59.59 101 ASP A N 1
ATOM 747 C CA . ASP A 1 101 ? -22.385 -2.930 30.798 1.00 59.59 101 ASP A CA 1
ATOM 748 C C . ASP A 1 101 ? -23.105 -4.287 30.826 1.00 59.59 101 ASP A C 1
ATOM 750 O O . ASP A 1 101 ? -23.701 -4.656 31.835 1.00 59.59 101 ASP A O 1
ATOM 754 N N . GLN A 1 102 ? -23.028 -5.059 29.735 1.00 58.88 102 GLN A N 1
ATOM 755 C CA . GLN A 1 102 ? -23.727 -6.343 29.607 1.00 58.88 102 GLN A CA 1
ATOM 756 C C . GLN A 1 102 ? -22.924 -7.550 30.104 1.00 58.88 102 GLN A C 1
ATOM 758 O O . GLN A 1 102 ? -23.521 -8.566 30.453 1.00 58.88 102 GLN A O 1
ATOM 763 N N . THR A 1 103 ? -21.590 -7.478 30.126 1.00 58.53 103 THR A N 1
ATOM 764 C CA . THR A 1 103 ? -20.740 -8.652 30.415 1.00 58.53 103 THR A CA 1
ATOM 765 C C . THR A 1 103 ? -19.989 -8.576 31.742 1.00 58.53 103 THR A C 1
ATOM 767 O O . THR A 1 103 ? -19.303 -9.532 32.097 1.00 58.53 103 THR A O 1
ATOM 770 N N . GLY A 1 104 ? -20.100 -7.471 32.493 1.00 60.12 104 GLY A N 1
ATOM 771 C CA . GLY A 1 104 ? -19.351 -7.285 33.745 1.00 60.12 104 GLY A CA 1
ATOM 772 C C . GLY A 1 104 ? -17.828 -7.298 33.545 1.00 60.12 104 GLY A C 1
ATOM 773 O O . GLY A 1 104 ? -17.076 -7.536 34.488 1.00 60.12 104 GLY A O 1
ATOM 774 N N . GLY A 1 105 ? -17.372 -7.093 32.305 1.00 61.53 105 GLY A N 1
ATOM 775 C CA . GLY A 1 105 ? -15.966 -7.123 31.927 1.00 61.53 105 GLY A CA 1
ATOM 776 C C . GLY A 1 105 ? -15.233 -5.854 32.352 1.00 61.53 105 GLY A C 1
ATOM 777 O O . GLY A 1 105 ? -15.732 -4.744 32.177 1.00 61.53 105 GLY 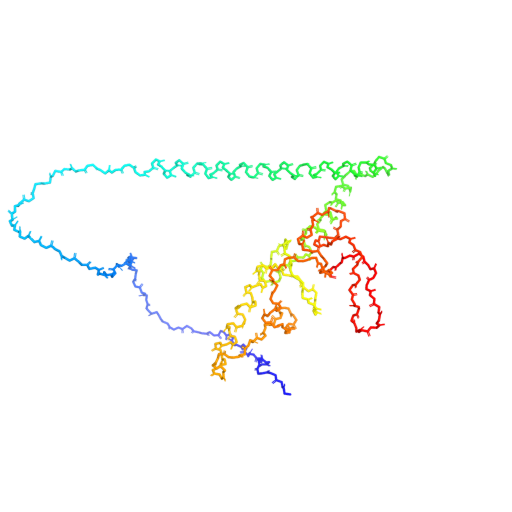A O 1
ATOM 778 N N . ASP A 1 106 ? -14.019 -6.021 32.877 1.00 66.88 106 ASP A N 1
ATOM 779 C CA . ASP A 1 106 ? -13.128 -4.927 33.267 1.00 66.88 106 ASP A CA 1
ATOM 780 C C . ASP A 1 106 ? -12.903 -3.952 32.092 1.00 66.88 106 ASP A C 1
ATOM 782 O O . ASP A 1 106 ? -12.418 -4.338 31.022 1.00 66.88 106 ASP A O 1
ATOM 786 N N . ALA A 1 107 ? -13.221 -2.669 32.295 1.00 67.81 107 ALA A N 1
ATOM 787 C CA . ALA A 1 107 ? -13.001 -1.600 31.317 1.00 67.81 107 ALA A CA 1
ATOM 788 C C . ALA A 1 107 ? -11.537 -1.548 30.831 1.00 67.81 107 ALA A C 1
ATOM 790 O O . ALA A 1 107 ?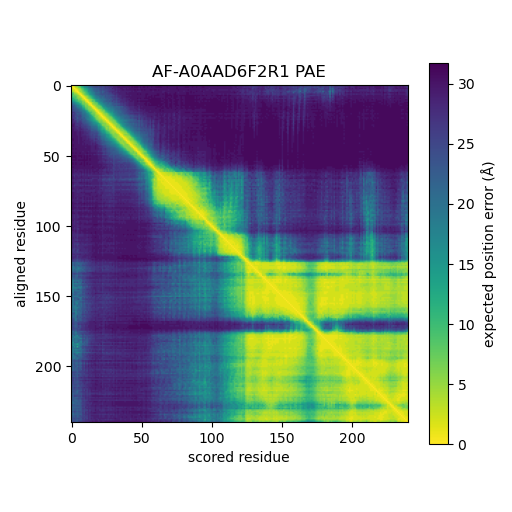 -11.264 -1.196 29.681 1.00 67.81 107 ALA A O 1
ATOM 791 N N . SER A 1 108 ? -10.594 -1.977 31.673 1.00 69.19 108 SER A N 1
ATOM 792 C CA . SER A 1 108 ? -9.169 -2.100 31.354 1.00 69.19 108 SER A CA 1
ATOM 793 C C . SER A 1 108 ? -8.889 -3.216 30.336 1.00 69.19 108 SER A C 1
ATOM 795 O O . SER A 1 108 ? -8.007 -3.075 29.486 1.00 69.19 108 SER A O 1
ATOM 797 N N . ALA A 1 109 ? -9.648 -4.317 30.372 1.00 66.44 109 ALA A N 1
ATOM 798 C CA . ALA A 1 109 ? -9.555 -5.416 29.410 1.00 66.44 109 ALA A CA 1
ATOM 799 C C . ALA A 1 109 ? -10.151 -5.038 28.045 1.00 66.44 109 ALA A C 1
ATOM 801 O O . ALA A 1 109 ? -9.620 -5.441 27.008 1.00 66.44 109 ALA A O 1
ATOM 802 N N . LEU A 1 110 ? -11.200 -4.211 28.023 1.00 65.62 110 LEU A N 1
ATOM 803 C CA . LEU A 1 110 ? -11.762 -3.669 26.784 1.00 65.62 110 LEU A CA 1
ATOM 804 C C . LEU A 1 110 ? -10.892 -2.572 26.174 1.00 65.62 110 LEU A C 1
ATOM 806 O O . LEU A 1 110 ? -10.715 -2.566 24.962 1.00 65.62 110 LEU A O 1
ATOM 810 N N . LEU A 1 111 ? -10.261 -1.714 26.981 1.00 70.31 111 LEU A N 1
ATOM 811 C CA . LEU A 1 111 ? -9.220 -0.801 26.496 1.00 70.31 111 LEU A CA 1
ATOM 812 C C . LEU A 1 111 ? -8.039 -1.566 25.900 1.00 70.31 111 LEU A C 1
ATOM 814 O O . LEU A 1 111 ? -7.563 -1.196 24.832 1.00 70.31 111 LEU A O 1
ATOM 818 N N . ARG A 1 112 ? -7.609 -2.661 26.537 1.00 70.56 112 ARG A N 1
ATOM 819 C CA . ARG A 1 112 ? -6.546 -3.532 26.020 1.00 70.56 112 ARG A CA 1
ATOM 820 C C . ARG A 1 112 ? -6.958 -4.248 24.738 1.00 70.56 112 ARG A C 1
ATOM 822 O O . ARG A 1 112 ? -6.162 -4.316 23.815 1.00 70.56 112 ARG A O 1
ATOM 829 N N . THR A 1 113 ? -8.189 -4.750 24.657 1.00 67.25 113 THR A N 1
ATOM 830 C CA . THR A 1 113 ? -8.736 -5.366 23.436 1.00 67.25 113 THR A CA 1
ATOM 831 C C . THR A 1 113 ? -8.869 -4.329 22.326 1.00 67.25 113 THR A C 1
ATOM 833 O O . THR A 1 113 ? -8.471 -4.590 21.200 1.00 67.25 113 THR A O 1
ATOM 836 N N . GLY A 1 114 ? -9.351 -3.129 22.649 1.00 67.50 114 GLY A N 1
ATOM 837 C CA . GLY A 1 114 ? -9.435 -1.996 21.740 1.00 67.50 114 GLY A CA 1
ATOM 838 C C . GLY A 1 114 ? -8.060 -1.591 21.228 1.00 67.50 114 GLY A C 1
ATOM 839 O O . GLY A 1 114 ? -7.895 -1.487 20.026 1.00 67.50 114 GLY A O 1
ATOM 840 N N . GLN A 1 115 ? -7.062 -1.445 22.102 1.00 64.62 115 GLN A N 1
ATOM 841 C CA . GLN A 1 115 ? -5.664 -1.204 21.732 1.00 64.62 115 GLN A CA 1
ATOM 842 C C . GLN A 1 115 ? -5.091 -2.347 20.901 1.00 64.62 115 GLN A C 1
ATOM 844 O O . GLN A 1 115 ? -4.473 -2.082 19.890 1.00 64.62 115 GLN A O 1
ATOM 849 N N . TYR A 1 116 ? -5.351 -3.602 21.256 1.00 62.16 116 TYR A N 1
ATOM 850 C CA . TYR A 1 116 ? -4.862 -4.769 20.529 1.00 62.16 116 TYR A CA 1
ATOM 851 C C . TYR A 1 116 ? -5.455 -4.864 19.122 1.00 62.16 116 TYR A C 1
ATOM 853 O O . TYR A 1 116 ? -4.718 -5.000 18.155 1.00 62.16 116 TYR A O 1
ATOM 861 N N . VAL A 1 117 ? -6.773 -4.721 18.985 1.00 64.19 117 VAL A N 1
ATOM 862 C CA . VAL A 1 117 ? -7.468 -4.611 17.694 1.00 64.19 117 VAL A CA 1
ATOM 863 C C . VAL A 1 117 ? -6.906 -3.417 16.932 1.00 64.19 117 VAL A C 1
ATOM 865 O O . VAL A 1 117 ? -6.500 -3.535 15.781 1.00 64.19 117 VAL A O 1
ATOM 868 N N . ASN A 1 118 ? -6.786 -2.276 17.598 1.00 60.12 118 ASN A N 1
ATOM 869 C CA . ASN A 1 118 ? -6.238 -1.077 17.005 1.00 60.12 118 ASN A CA 1
ATOM 870 C C . ASN A 1 118 ? -4.775 -1.245 16.575 1.00 60.12 118 ASN A C 1
ATOM 872 O O . ASN A 1 118 ? -4.421 -0.715 15.545 1.00 60.12 118 ASN A O 1
ATOM 876 N N . ASP A 1 119 ? -3.940 -2.011 17.266 1.00 58.59 119 ASP A N 1
ATOM 877 C CA . ASP A 1 119 ? -2.531 -2.244 16.930 1.00 58.59 119 ASP A CA 1
ATOM 878 C C . ASP A 1 119 ? -2.376 -3.302 15.829 1.00 58.59 119 ASP A C 1
ATOM 880 O O . ASP A 1 119 ? -1.538 -3.155 14.929 1.00 58.59 119 ASP A O 1
ATOM 884 N N . LEU A 1 120 ? -3.230 -4.332 15.859 1.00 53.94 120 LEU A N 1
ATOM 885 C CA . LEU A 1 120 ? -3.372 -5.332 14.802 1.00 53.94 120 LEU A CA 1
ATOM 886 C C . LEU A 1 120 ? -3.796 -4.683 13.483 1.00 53.94 120 LEU A C 1
ATOM 888 O O . LEU A 1 120 ? -3.283 -5.055 12.427 1.00 53.94 120 LEU A O 1
ATOM 892 N N . PHE A 1 121 ? -4.698 -3.700 13.543 1.00 54.97 121 PHE A N 1
ATOM 893 C CA . PHE A 1 121 ? -5.215 -3.023 12.361 1.00 54.97 121 PHE A CA 1
ATOM 894 C C . PHE A 1 121 ? -4.455 -1.725 12.024 1.00 54.97 121 PHE A C 1
ATOM 896 O O . PHE A 1 121 ? -4.286 -1.428 10.854 1.00 54.97 121 PHE A O 1
ATOM 903 N N . GLN A 1 122 ? -3.905 -0.937 12.950 1.00 55.97 122 GLN A N 1
ATOM 904 C CA . GLN A 1 122 ? -3.457 0.423 12.600 1.00 55.97 122 GLN A CA 1
ATOM 905 C C . GLN A 1 122 ? -2.117 0.538 11.902 1.00 55.97 122 GLN A C 1
ATOM 907 O O . GLN A 1 122 ? -1.971 1.557 11.233 1.00 55.97 122 GLN A O 1
ATOM 912 N N . SER A 1 123 ? -1.157 -0.387 12.045 1.00 46.62 123 SER A N 1
ATOM 913 C CA . SER A 1 123 ? 0.129 -0.408 11.292 1.00 46.62 123 SER A CA 1
ATOM 914 C C . SER A 1 123 ? 1.309 -1.061 12.030 1.00 46.62 123 SER A C 1
ATOM 916 O O . SER A 1 123 ? 2.423 -1.046 11.504 1.00 46.62 123 SER A O 1
ATOM 918 N N . GLY A 1 124 ? 1.118 -1.661 13.211 1.00 46.41 124 GLY A N 1
ATOM 919 C CA . GLY A 1 124 ? 2.200 -2.373 13.908 1.00 46.41 124 GLY A CA 1
ATOM 920 C C . GLY A 1 124 ? 2.605 -3.686 13.226 1.00 46.41 124 GLY A C 1
ATOM 921 O O . GLY A 1 124 ? 3.774 -4.061 13.242 1.00 46.41 124 GLY A O 1
ATOM 922 N N . ALA A 1 125 ? 1.655 -4.353 12.563 1.00 54.47 125 ALA A N 1
ATOM 923 C CA . ALA A 1 125 ? 1.889 -5.615 11.857 1.00 54.47 125 ALA A CA 1
ATOM 924 C C . ALA A 1 125 ? 2.380 -5.444 10.403 1.00 54.47 125 ALA A C 1
ATOM 926 O O . ALA A 1 125 ? 2.872 -6.398 9.802 1.00 54.47 125 ALA A O 1
ATOM 927 N N . LEU A 1 126 ? 2.257 -4.244 9.823 1.00 72.06 126 LEU A N 1
ATOM 928 C CA . LEU A 1 126 ? 2.544 -3.980 8.411 1.00 72.06 126 LEU A CA 1
ATOM 929 C C . LEU A 1 126 ? 3.641 -2.917 8.291 1.00 72.06 126 LEU A C 1
ATOM 931 O O . LEU A 1 126 ? 3.389 -1.713 8.227 1.00 72.06 126 LEU A O 1
ATOM 935 N N . THR A 1 127 ? 4.887 -3.377 8.271 1.00 83.31 127 THR A N 1
ATOM 936 C CA . THR A 1 127 ? 6.067 -2.529 8.096 1.00 83.31 127 THR A CA 1
ATOM 937 C C . THR A 1 127 ? 6.485 -2.497 6.629 1.00 83.31 127 THR A C 1
ATOM 939 O O . THR A 1 127 ? 6.483 -3.511 5.930 1.00 83.31 127 THR A O 1
ATOM 942 N N . CYS A 1 128 ? 6.852 -1.317 6.130 1.00 89.81 128 CYS A N 1
ATOM 943 C CA . CYS A 1 128 ? 7.457 -1.211 4.807 1.00 89.81 128 CYS A CA 1
ATOM 944 C C . CYS A 1 128 ? 8.858 -1.819 4.856 1.00 89.81 128 CYS A C 1
ATOM 946 O O . CYS A 1 128 ? 9.720 -1.299 5.560 1.00 89.81 128 CYS A O 1
ATOM 948 N N . LEU A 1 129 ? 9.133 -2.857 4.068 1.00 89.81 129 LEU A N 1
ATOM 949 C CA . LEU A 1 129 ? 10.448 -3.516 4.093 1.00 89.81 129 LEU A CA 1
ATOM 950 C C . LEU A 1 129 ? 11.589 -2.658 3.508 1.00 89.81 129 LEU A C 1
ATOM 952 O O . LEU A 1 129 ? 12.748 -3.036 3.626 1.00 89.81 129 LEU A O 1
ATOM 956 N N . ILE A 1 130 ? 11.283 -1.512 2.883 1.00 93.69 130 ILE A N 1
ATOM 957 C CA . ILE A 1 130 ? 12.295 -0.577 2.358 1.00 93.69 130 ILE A CA 1
ATOM 958 C C . ILE A 1 130 ? 12.765 0.405 3.440 1.00 93.69 130 ILE A C 1
ATOM 960 O O . ILE A 1 130 ? 13.959 0.650 3.562 1.00 93.69 130 ILE A O 1
ATOM 964 N N . CYS A 1 131 ? 11.845 0.998 4.206 1.00 93.31 131 CYS A N 1
ATOM 965 C CA . CYS A 1 131 ? 12.175 2.046 5.186 1.00 93.31 131 CYS A CA 1
ATOM 966 C C . CYS A 1 131 ? 11.915 1.648 6.645 1.00 93.31 131 CYS A C 1
ATOM 968 O O . CYS A 1 131 ? 12.177 2.443 7.540 1.00 93.31 131 CYS A O 1
ATOM 970 N N . ILE A 1 132 ? 11.398 0.438 6.883 1.00 88.88 132 ILE A N 1
ATOM 971 C CA . ILE A 1 132 ? 11.145 -0.147 8.209 1.00 88.88 132 ILE A CA 1
ATOM 972 C C . ILE A 1 132 ? 10.226 0.747 9.068 1.00 88.88 132 ILE A C 1
ATOM 974 O O . ILE A 1 132 ? 10.303 0.780 10.291 1.00 88.88 132 ILE A O 1
ATOM 978 N N . ALA A 1 133 ? 9.328 1.490 8.419 1.00 86.75 133 ALA A N 1
ATOM 979 C CA . ALA A 1 133 ? 8.336 2.335 9.075 1.00 86.75 133 ALA A CA 1
ATOM 980 C C . ALA A 1 133 ? 6.914 1.807 8.842 1.00 86.75 133 ALA A C 1
ATOM 982 O O . ALA A 1 133 ? 6.649 1.088 7.871 1.00 86.75 133 ALA A O 1
ATOM 983 N N . SER A 1 134 ? 5.996 2.206 9.724 1.00 81.38 134 SER A N 1
ATOM 984 C CA . SER A 1 134 ? 4.567 1.903 9.633 1.00 81.38 134 SER A CA 1
ATOM 985 C C . SER A 1 134 ? 3.964 2.421 8.329 1.00 81.38 134 SER A C 1
ATOM 987 O O . SER A 1 134 ? 4.187 3.567 7.911 1.00 81.38 134 SER A O 1
ATOM 989 N N . VAL A 1 135 ? 3.202 1.567 7.646 1.00 75.94 135 VAL A N 1
ATOM 990 C CA . VAL A 1 135 ? 2.612 1.917 6.352 1.00 75.94 135 VAL A CA 1
ATOM 991 C C . VAL A 1 135 ? 1.348 2.772 6.469 1.00 75.94 135 VAL A C 1
ATOM 993 O O . VAL A 1 135 ? 0.552 2.601 7.381 1.00 75.94 135 VAL A O 1
ATOM 996 N N . LYS A 1 136 ? 1.182 3.726 5.537 1.00 79.06 136 LYS A N 1
ATOM 997 C CA . LYS A 1 136 ? -0.002 4.610 5.429 1.00 79.06 136 LYS A CA 1
ATOM 998 C C . LYS A 1 136 ? -0.702 4.482 4.077 1.00 79.06 136 LYS A C 1
ATOM 1000 O O . LYS A 1 136 ? -1.862 4.120 4.007 1.00 79.06 136 LYS A O 1
ATOM 1005 N N . ARG A 1 137 ? -0.001 4.808 2.987 1.00 87.50 137 ARG A N 1
ATOM 1006 C CA . ARG A 1 137 ? -0.445 4.547 1.606 1.00 87.50 137 ARG A CA 1
ATOM 1007 C C . ARG A 1 137 ? 0.434 3.438 1.065 1.00 87.50 137 ARG A C 1
ATOM 1009 O O . ARG A 1 137 ? 1.654 3.615 1.005 1.00 87.50 137 ARG A O 1
ATOM 1016 N N . VAL A 1 138 ? -0.174 2.307 0.738 1.00 89.69 138 VAL A N 1
ATOM 1017 C CA . VAL A 1 138 ? 0.544 1.069 0.429 1.00 89.69 138 VAL A CA 1
ATOM 1018 C C . VAL A 1 138 ? 0.445 0.687 -1.032 1.00 89.69 138 VAL A C 1
ATOM 1020 O O . VAL A 1 138 ? -0.511 1.020 -1.722 1.00 89.69 138 VAL A O 1
ATOM 1023 N N . TRP A 1 139 ? 1.433 -0.076 -1.466 1.00 92.88 139 TRP A N 1
ATOM 1024 C CA . TRP A 1 139 ? 1.334 -0.966 -2.606 1.00 92.88 139 TRP A CA 1
ATOM 1025 C C . TRP A 1 139 ? 1.669 -2.387 -2.147 1.00 92.88 139 TRP A C 1
ATOM 1027 O O . TRP A 1 139 ? 2.547 -2.562 -1.295 1.00 92.88 139 TRP A O 1
ATOM 1037 N N . SER A 1 140 ? 0.977 -3.384 -2.701 1.00 91.06 140 SER A N 1
ATOM 1038 C CA . SER A 1 140 ? 1.217 -4.802 -2.438 1.00 91.06 140 SER A CA 1
ATOM 1039 C C . SER A 1 140 ? 1.774 -5.504 -3.674 1.00 91.06 140 SER A C 1
ATOM 1041 O O . SER A 1 140 ? 1.278 -5.340 -4.788 1.00 91.06 140 SER A O 1
ATOM 1043 N N . CYS A 1 141 ? 2.810 -6.316 -3.470 1.00 92.38 141 CYS A N 1
ATOM 1044 C CA . CYS A 1 141 ? 3.344 -7.175 -4.523 1.00 92.38 141 CYS A CA 1
ATOM 1045 C C . CYS A 1 141 ? 2.303 -8.230 -4.931 1.00 92.38 141 CYS A C 1
ATOM 1047 O O . CYS A 1 141 ? 1.784 -8.941 -4.077 1.00 92.38 141 CYS A O 1
ATOM 1049 N N . SER A 1 142 ? 2.054 -8.401 -6.230 1.00 89.31 142 SER A N 1
ATOM 1050 C CA . SER A 1 142 ? 1.098 -9.389 -6.752 1.00 89.31 142 SER A CA 1
ATOM 1051 C C . SER A 1 142 ? 1.568 -10.845 -6.610 1.00 89.31 142 SER A C 1
ATOM 1053 O O . SER A 1 142 ? 0.760 -11.763 -6.727 1.00 89.31 142 SER A O 1
ATOM 1055 N N . SER A 1 143 ? 2.868 -11.055 -6.373 1.00 90.62 143 SER A N 1
ATOM 1056 C CA . SER A 1 143 ? 3.492 -12.377 -6.236 1.00 90.62 143 SER A CA 1
ATOM 1057 C C . SER A 1 143 ? 3.667 -12.810 -4.776 1.00 90.62 143 SER A C 1
ATOM 1059 O O . SER A 1 143 ? 3.401 -13.961 -4.448 1.00 90.62 143 SER A O 1
ATOM 1061 N N . CYS A 1 144 ? 4.119 -11.912 -3.893 1.00 90.75 144 CYS A N 1
ATOM 1062 C CA . CYS A 1 144 ? 4.440 -12.248 -2.496 1.00 90.75 144 CYS A CA 1
ATOM 1063 C C . CYS A 1 144 ? 3.648 -11.452 -1.454 1.00 90.75 144 CYS A C 1
ATOM 1065 O O . CYS A 1 144 ? 3.979 -11.520 -0.266 1.00 90.75 144 CYS A O 1
ATOM 1067 N N . PHE A 1 145 ? 2.678 -10.646 -1.899 1.00 88.25 145 PHE A N 1
ATOM 1068 C CA . PHE A 1 145 ? 1.726 -9.886 -1.074 1.00 88.25 145 PHE A CA 1
ATOM 1069 C C . PHE A 1 145 ? 2.365 -8.972 -0.022 1.00 88.25 145 PHE A C 1
ATOM 1071 O O . PHE A 1 145 ? 1.726 -8.510 0.915 1.00 88.25 145 PHE A O 1
ATOM 1078 N N . SER A 1 146 ? 3.656 -8.683 -0.175 1.00 89.44 146 SER A N 1
ATOM 1079 C CA . SER A 1 146 ? 4.383 -7.843 0.768 1.00 89.44 146 SER A CA 1
ATOM 1080 C C . SER A 1 146 ? 4.108 -6.380 0.500 1.00 89.44 146 SER A C 1
ATOM 1082 O O . SER A 1 146 ? 3.994 -5.966 -0.657 1.00 89.44 146 SER A O 1
ATOM 1084 N N . LEU A 1 147 ? 3.990 -5.624 1.588 1.00 89.12 147 LEU A N 1
ATOM 1085 C CA . LEU A 1 147 ? 3.551 -4.242 1.562 1.00 89.12 147 LEU A CA 1
ATOM 1086 C C . LEU A 1 147 ? 4.730 -3.283 1.625 1.00 89.12 147 LEU A C 1
ATOM 1088 O O . LEU A 1 147 ? 5.690 -3.465 2.375 1.00 89.12 147 LEU A O 1
ATOM 1092 N N . PHE A 1 148 ? 4.613 -2.220 0.848 1.00 92.50 148 PHE A N 1
ATOM 1093 C CA . PHE A 1 148 ? 5.577 -1.136 0.794 1.00 92.50 148 PHE A CA 1
ATOM 1094 C C . PHE A 1 148 ? 4.823 0.184 0.781 1.00 92.50 148 PHE A C 1
ATOM 1096 O O . PHE A 1 148 ? 3.702 0.251 0.274 1.00 92.50 148 PHE A O 1
ATOM 1103 N N . HIS A 1 149 ? 5.426 1.261 1.289 1.00 93.12 149 HIS A N 1
ATOM 1104 C CA . HIS A 1 149 ? 4.876 2.585 1.007 1.00 93.12 149 HIS A CA 1
ATOM 1105 C C . HIS A 1 149 ? 4.898 2.831 -0.497 1.00 93.12 149 HIS A C 1
ATOM 1107 O O . HIS A 1 149 ? 5.902 2.559 -1.158 1.00 93.12 149 HIS A O 1
ATOM 1113 N N . LEU A 1 150 ? 3.832 3.440 -1.005 1.00 93.69 150 LEU A N 1
ATOM 1114 C CA . LEU A 1 150 ? 3.750 3.879 -2.393 1.00 93.69 150 LEU A CA 1
ATOM 1115 C C . LEU A 1 150 ? 4.987 4.698 -2.846 1.00 93.69 150 LEU A C 1
ATOM 1117 O O . LEU A 1 150 ? 5.609 4.318 -3.835 1.00 93.69 150 LEU A O 1
ATOM 1121 N N . PRO A 1 151 ? 5.445 5.741 -2.119 1.00 95.38 151 PRO A N 1
ATOM 1122 C CA . PRO A 1 151 ? 6.664 6.467 -2.498 1.00 95.38 151 PRO A CA 1
ATOM 1123 C C . PRO A 1 151 ? 7.945 5.622 -2.425 1.00 95.38 151 PRO A C 1
ATOM 1125 O O . PRO A 1 151 ? 8.858 5.824 -3.226 1.00 95.38 151 PRO A O 1
ATOM 1128 N N . CYS A 1 152 ? 8.035 4.671 -1.488 1.00 96.25 152 CYS A N 1
ATOM 1129 C CA . CYS A 1 152 ? 9.211 3.810 -1.366 1.00 96.25 152 CYS A CA 1
ATOM 1130 C C . CYS A 1 152 ? 9.348 2.896 -2.583 1.00 96.25 152 CYS A C 1
ATOM 1132 O O . CYS A 1 152 ? 10.430 2.817 -3.161 1.00 96.25 152 CYS A O 1
ATOM 1134 N N . ILE A 1 153 ? 8.256 2.251 -3.002 1.00 96.12 153 ILE A N 1
ATOM 1135 C CA . ILE A 1 153 ? 8.299 1.359 -4.161 1.00 96.12 153 ILE A CA 1
ATOM 1136 C C . ILE A 1 153 ? 8.482 2.131 -5.476 1.00 96.12 153 ILE A C 1
ATOM 1138 O O . ILE A 1 153 ? 9.203 1.673 -6.352 1.00 96.12 153 ILE A O 1
ATOM 1142 N N . GLN A 1 154 ? 7.931 3.345 -5.594 1.00 95.69 154 GLN A N 1
ATOM 1143 C CA . GLN A 1 154 ? 8.165 4.226 -6.748 1.00 95.69 154 GLN A CA 1
ATOM 1144 C C . GLN A 1 154 ? 9.630 4.648 -6.885 1.00 95.69 154 GLN A C 1
ATOM 1146 O O . GLN A 1 154 ? 10.155 4.754 -7.994 1.00 95.69 154 GLN A O 1
ATOM 1151 N N . LYS A 1 155 ? 10.296 4.945 -5.762 1.00 95.81 155 LYS A N 1
ATOM 1152 C CA . LYS A 1 155 ? 11.732 5.234 -5.759 1.00 95.81 155 LYS A CA 1
ATOM 1153 C C . LYS A 1 155 ? 12.525 3.984 -6.142 1.00 95.81 155 LYS A C 1
ATOM 1155 O O . LYS A 1 155 ? 13.343 4.052 -7.046 1.00 95.81 155 LYS A O 1
ATOM 1160 N N . TRP A 1 156 ? 12.213 2.847 -5.523 1.00 96.25 156 TRP A N 1
ATOM 1161 C CA . TRP A 1 156 ? 12.860 1.571 -5.820 1.00 96.25 156 TRP A CA 1
ATOM 1162 C C . TRP A 1 156 ? 12.766 1.180 -7.301 1.00 96.25 156 TRP A C 1
ATOM 1164 O O . TRP A 1 156 ? 13.773 0.821 -7.906 1.00 96.25 156 TRP A O 1
ATOM 1174 N N . ALA A 1 157 ? 11.578 1.279 -7.902 1.00 95.25 157 ALA A N 1
ATOM 1175 C CA . ALA A 1 157 ? 11.375 0.970 -9.315 1.00 95.25 157 ALA A CA 1
ATOM 1176 C C . ALA A 1 157 ? 12.260 1.848 -10.217 1.00 95.25 157 ALA A C 1
ATOM 1178 O O . ALA A 1 157 ? 12.966 1.332 -11.073 1.00 95.25 157 ALA A O 1
ATOM 1179 N N . ARG A 1 158 ? 12.313 3.165 -9.975 1.00 92.38 158 ARG A N 1
ATOM 1180 C CA . ARG A 1 158 ? 13.174 4.077 -10.751 1.00 92.38 158 ARG A CA 1
ATOM 1181 C C . ARG A 1 158 ? 14.664 3.793 -10.561 1.00 92.38 158 ARG A C 1
ATOM 1183 O O . ARG A 1 158 ? 15.387 3.710 -11.548 1.00 92.38 158 ARG A O 1
ATOM 1190 N N . ASP A 1 159 ? 15.103 3.621 -9.316 1.00 92.62 159 ASP A N 1
ATOM 1191 C CA . ASP A 1 159 ? 16.515 3.393 -8.988 1.00 92.62 159 ASP A CA 1
ATOM 1192 C C . ASP A 1 159 ? 17.006 2.045 -9.546 1.00 92.62 159 ASP A C 1
ATOM 1194 O O . ASP A 1 159 ? 18.128 1.949 -10.037 1.00 92.62 159 ASP A O 1
ATOM 1198 N N . SER A 1 160 ? 16.163 1.007 -9.516 1.00 90.25 160 SER A N 1
ATOM 1199 C CA . SER A 1 160 ? 16.507 -0.315 -10.058 1.00 90.25 160 SER A CA 1
ATOM 1200 C C . SER A 1 160 ? 16.596 -0.326 -11.582 1.00 90.25 160 SER A C 1
ATOM 1202 O O . SER A 1 160 ? 17.560 -0.875 -12.110 1.00 90.25 160 SER A O 1
ATOM 1204 N N . VAL A 1 161 ? 15.661 0.323 -12.285 1.00 87.25 161 VAL A N 1
ATOM 1205 C CA . VAL A 1 161 ? 15.746 0.489 -13.746 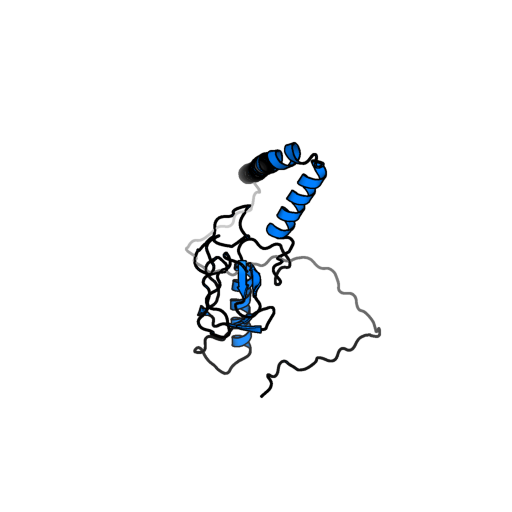1.00 87.25 161 VAL A CA 1
ATOM 1206 C C . VAL A 1 161 ? 17.005 1.269 -14.121 1.00 87.25 161 VAL A C 1
ATOM 1208 O O . VAL A 1 161 ? 17.759 0.824 -14.981 1.00 87.25 161 VAL A O 1
ATOM 1211 N N . PHE A 1 162 ? 17.284 2.382 -13.431 1.00 86.12 162 PHE A N 1
ATOM 1212 C CA . PHE A 1 162 ? 18.489 3.182 -13.665 1.00 86.12 162 PHE A CA 1
ATOM 1213 C C . PHE A 1 162 ? 19.776 2.373 -13.452 1.00 86.12 162 PHE A C 1
ATOM 1215 O O . PHE A 1 162 ? 20.679 2.416 -14.288 1.00 86.12 162 PHE A O 1
ATOM 1222 N N . LEU A 1 163 ? 19.851 1.601 -12.363 1.00 85.44 163 LEU A N 1
ATOM 1223 C CA . LEU A 1 163 ? 21.005 0.756 -12.070 1.00 85.44 163 LEU A CA 1
ATOM 1224 C C . LEU A 1 163 ? 21.228 -0.287 -13.171 1.00 85.44 163 LEU A C 1
ATOM 1226 O O . LEU A 1 163 ? 22.355 -0.442 -13.633 1.00 85.44 163 LEU A O 1
ATOM 1230 N N . VAL A 1 164 ? 20.172 -0.970 -13.619 1.00 81.12 164 VAL A N 1
ATOM 1231 C CA . VAL A 1 164 ? 20.274 -1.977 -14.686 1.00 81.12 164 VAL A CA 1
ATOM 1232 C C . VAL A 1 164 ? 20.745 -1.338 -15.993 1.00 81.12 164 VAL A C 1
ATOM 1234 O O . VAL A 1 164 ? 21.717 -1.818 -16.571 1.00 81.12 164 VAL A O 1
ATOM 1237 N N . SER A 1 165 ? 20.148 -0.214 -16.399 1.00 78.00 165 SER A N 1
ATOM 1238 C CA . SER A 1 165 ? 20.552 0.514 -17.609 1.00 78.00 165 SER A CA 1
ATOM 1239 C C . SER A 1 165 ? 21.998 1.012 -17.569 1.00 78.00 165 SER A C 1
ATOM 1241 O O . SER A 1 165 ? 22.632 1.094 -18.611 1.00 78.00 165 SER A O 1
ATOM 1243 N N . SER A 1 166 ? 22.538 1.337 -16.390 1.00 72.12 166 SER A N 1
ATOM 1244 C CA . SER A 1 166 ? 23.933 1.787 -16.259 1.00 72.12 166 SER A CA 1
ATOM 1245 C C . SER A 1 166 ? 24.972 0.665 -16.372 1.00 72.12 166 SER A C 1
ATOM 1247 O O . SER A 1 166 ? 26.138 0.942 -16.636 1.00 72.12 166 SER A O 1
ATOM 1249 N N . VAL A 1 167 ? 24.570 -0.590 -16.142 1.00 70.19 167 VAL A N 1
ATOM 1250 C CA . VAL A 1 167 ? 25.468 -1.758 -16.158 1.00 70.19 167 VAL A CA 1
ATOM 1251 C C . VAL A 1 167 ? 25.453 -2.454 -17.520 1.00 70.19 167 VAL A C 1
ATOM 1253 O O . VAL A 1 167 ? 26.452 -3.051 -17.915 1.00 70.19 167 VAL A O 1
ATOM 1256 N N . THR A 1 168 ? 24.338 -2.391 -18.247 1.00 65.94 168 THR A N 1
ATOM 1257 C CA . THR A 1 168 ? 24.222 -2.966 -19.588 1.00 65.94 168 THR A CA 1
ATOM 1258 C C . THR A 1 168 ? 24.533 -1.901 -20.642 1.00 65.94 168 THR A C 1
ATOM 1260 O O . THR A 1 168 ? 23.641 -1.161 -21.042 1.00 65.94 168 THR A O 1
ATOM 1263 N N . ASP A 1 169 ? 25.779 -1.856 -21.120 1.00 56.09 169 ASP A N 1
ATOM 1264 C CA . ASP A 1 169 ? 26.247 -0.992 -22.235 1.00 56.09 169 ASP A CA 1
ATOM 1265 C C . ASP A 1 169 ? 25.643 -1.395 -23.609 1.00 56.09 169 ASP A C 1
ATOM 1267 O O . ASP A 1 169 ? 25.946 -0.835 -24.656 1.00 56.09 169 ASP A O 1
ATOM 1271 N N . GLU A 1 170 ? 24.763 -2.401 -23.612 1.00 56.22 170 GLU A N 1
ATOM 1272 C CA . GLU A 1 170 ? 24.379 -3.177 -24.797 1.00 56.22 170 GLU A CA 1
ATOM 1273 C C . GLU A 1 170 ? 23.057 -2.737 -25.450 1.00 56.22 170 GLU A C 1
ATOM 1275 O O . GLU A 1 170 ? 22.684 -3.263 -26.492 1.00 56.22 170 GLU A O 1
ATOM 1280 N N . ASP A 1 171 ? 22.323 -1.778 -24.883 1.00 54.94 171 ASP A N 1
ATOM 1281 C CA . ASP A 1 171 ? 21.054 -1.329 -25.462 1.00 54.94 171 ASP A CA 1
ATOM 1282 C C . ASP A 1 171 ? 20.936 0.197 -25.355 1.00 54.94 171 ASP A C 1
ATOM 1284 O O . ASP A 1 171 ? 20.272 0.740 -24.469 1.00 54.94 171 ASP A O 1
ATOM 1288 N N . PHE A 1 172 ? 21.572 0.902 -26.297 1.00 51.88 172 PHE A N 1
ATOM 1289 C CA . PHE A 1 172 ? 21.351 2.327 -26.550 1.00 51.88 172 PHE A CA 1
ATOM 1290 C C . PHE A 1 172 ? 19.857 2.591 -26.842 1.00 51.88 172 PHE A C 1
ATOM 1292 O O . PHE A 1 172 ? 19.401 2.608 -27.982 1.00 51.88 172 PHE A O 1
ATOM 1299 N N . GLY A 1 173 ? 19.076 2.816 -25.785 1.00 54.88 173 GLY A N 1
ATOM 1300 C CA . GLY A 1 173 ? 17.845 3.602 -25.820 1.00 54.88 173 GLY A CA 1
ATOM 1301 C C . GLY A 1 173 ? 16.511 2.894 -26.072 1.00 54.88 173 GLY A C 1
ATOM 1302 O O . GLY A 1 173 ? 15.530 3.616 -26.234 1.00 54.88 173 GLY A O 1
ATOM 1303 N N . GLN A 1 174 ? 16.400 1.556 -26.101 1.00 55.97 174 GLN A N 1
ATOM 1304 C CA . GLN A 1 174 ? 15.135 0.927 -26.549 1.00 55.97 174 GLN A CA 1
ATOM 1305 C C . GLN A 1 174 ? 14.499 -0.178 -25.697 1.00 55.97 174 GLN A C 1
ATOM 1307 O O . GLN A 1 174 ? 13.416 -0.640 -26.062 1.00 55.97 174 GLN A O 1
ATOM 1312 N N . LYS A 1 175 ? 15.041 -0.568 -24.538 1.00 60.84 175 LYS A N 1
ATOM 1313 C CA . LYS A 1 175 ? 14.353 -1.549 -23.678 1.00 60.84 175 LYS A CA 1
ATOM 1314 C C . LYS A 1 175 ? 13.988 -0.948 -22.327 1.00 60.84 175 LYS A C 1
ATOM 1316 O O . LYS A 1 175 ? 14.837 -0.550 -21.542 1.00 60.84 175 LYS A O 1
ATOM 1321 N N . GLN A 1 176 ? 12.684 -0.875 -22.067 1.00 73.69 176 GLN A N 1
ATOM 1322 C CA . GLN A 1 176 ? 12.132 -0.627 -20.738 1.00 73.69 176 GLN A CA 1
ATOM 1323 C C . GLN A 1 176 ? 12.543 -1.808 -19.846 1.00 73.69 176 GLN A C 1
ATOM 1325 O O . GLN A 1 176 ? 11.942 -2.876 -19.926 1.00 73.69 176 GLN A O 1
ATOM 1330 N N . HIS A 1 177 ? 13.617 -1.661 -19.066 1.00 84.31 177 HIS A N 1
ATOM 1331 C CA . HIS A 1 177 ? 14.089 -2.747 -18.207 1.00 84.31 177 HIS A CA 1
ATOM 1332 C C . HIS A 1 177 ? 13.077 -3.013 -17.085 1.00 84.31 177 HIS A C 1
ATOM 1334 O O . HIS A 1 177 ? 12.552 -2.058 -16.508 1.00 84.31 177 HIS A O 1
ATOM 1340 N N . PRO A 1 178 ? 12.796 -4.280 -16.742 1.00 92.31 178 PRO A N 1
ATOM 1341 C CA . PRO A 1 178 ? 11.933 -4.588 -15.615 1.00 92.31 178 PRO A CA 1
ATOM 1342 C C . PRO A 1 178 ? 12.610 -4.220 -14.290 1.00 92.31 178 PRO A C 1
ATOM 1344 O O . PRO A 1 178 ? 13.835 -4.248 -14.162 1.00 92.31 178 PRO A O 1
ATOM 1347 N N . TRP A 1 179 ? 11.803 -3.923 -13.277 1.00 94.56 179 TRP A N 1
ATOM 1348 C CA . TRP A 1 179 ? 12.256 -3.746 -11.903 1.00 94.56 179 TRP A CA 1
ATOM 1349 C C . TRP A 1 179 ? 11.823 -4.937 -11.032 1.00 94.56 179 TRP A C 1
ATOM 1351 O O . TRP A 1 179 ? 10.699 -5.430 -11.156 1.00 94.56 179 TRP A O 1
ATOM 1361 N N . PRO A 1 180 ? 12.687 -5.425 -10.125 1.00 96.00 180 PRO A N 1
ATOM 1362 C CA . PRO A 1 180 ? 12.363 -6.555 -9.263 1.00 96.00 180 PRO A CA 1
ATOM 1363 C C . PRO A 1 180 ? 11.647 -6.108 -7.981 1.00 96.00 180 PRO A C 1
ATOM 1365 O O . PRO A 1 180 ? 11.994 -5.091 -7.379 1.00 96.00 180 PRO A O 1
ATOM 1368 N N . CYS A 1 181 ? 10.712 -6.913 -7.471 1.00 96.44 181 CYS A N 1
ATOM 1369 C CA . CYS A 1 181 ? 10.166 -6.736 -6.124 1.00 96.44 181 CYS A CA 1
ATOM 1370 C C . CYS A 1 181 ? 11.291 -6.779 -5.067 1.00 96.44 181 CYS A C 1
ATOM 1372 O O . CYS A 1 181 ? 12.058 -7.747 -5.063 1.00 96.44 181 CYS A O 1
ATOM 1374 N N . PRO A 1 182 ? 11.337 -5.842 -4.096 1.00 95.31 182 PRO A N 1
ATOM 1375 C CA . PRO A 1 182 ? 12.377 -5.828 -3.062 1.00 95.31 182 PRO A CA 1
ATOM 1376 C C . PRO A 1 182 ? 12.457 -7.108 -2.216 1.00 95.31 182 PRO A C 1
ATOM 1378 O O . PRO A 1 182 ? 13.518 -7.424 -1.688 1.00 95.31 182 PRO A O 1
ATOM 1381 N N . LYS A 1 183 ? 11.343 -7.846 -2.071 1.00 94.62 183 LYS A N 1
ATOM 1382 C CA . LYS A 1 183 ? 11.290 -9.079 -1.268 1.00 94.62 183 LYS A CA 1
ATOM 1383 C C . LYS A 1 183 ? 11.476 -10.347 -2.098 1.00 94.62 183 LYS A C 1
ATOM 1385 O O . LYS A 1 183 ? 12.366 -11.135 -1.810 1.00 94.62 183 LYS A O 1
ATOM 1390 N N . CYS A 1 184 ? 10.605 -10.588 -3.080 1.00 95.38 184 CYS A N 1
ATOM 1391 C CA . CYS A 1 184 ? 10.589 -11.864 -3.810 1.00 95.38 184 CYS A CA 1
ATOM 1392 C C . CYS A 1 184 ? 11.288 -11.818 -5.169 1.00 95.38 184 CYS A C 1
ATOM 1394 O O . CYS A 1 184 ? 11.353 -12.846 -5.833 1.00 95.38 184 CYS A O 1
ATOM 1396 N N . ARG A 1 185 ? 11.781 -10.648 -5.598 1.00 95.00 185 ARG A N 1
ATOM 1397 C CA . ARG A 1 185 ? 12.380 -10.424 -6.922 1.00 95.00 185 ARG A CA 1
ATOM 1398 C C . ARG A 1 185 ? 11.484 -10.752 -8.124 1.00 95.00 185 ARG A C 1
ATOM 1400 O O . ARG A 1 185 ? 11.997 -10.827 -9.230 1.00 95.00 185 ARG A O 1
ATOM 1407 N N . ALA A 1 186 ? 10.168 -10.896 -7.937 1.00 95.81 186 ALA A N 1
ATOM 1408 C CA . ALA A 1 186 ? 9.233 -10.935 -9.061 1.00 95.81 186 ALA A CA 1
ATOM 1409 C C . ALA A 1 186 ? 9.425 -9.689 -9.936 1.00 95.81 186 ALA A C 1
ATOM 1411 O O . ALA A 1 186 ? 9.539 -8.586 -9.397 1.00 95.81 186 ALA A O 1
ATOM 1412 N N . GLU A 1 187 ? 9.500 -9.885 -11.247 1.00 95.25 187 GLU A N 1
ATOM 1413 C CA . GLU A 1 187 ? 9.768 -8.826 -12.216 1.00 95.25 187 GLU A CA 1
ATOM 1414 C C . GLU A 1 187 ? 8.485 -8.081 -12.578 1.00 95.25 187 GLU A C 1
ATOM 1416 O O . GLU A 1 187 ? 7.435 -8.692 -12.778 1.00 95.25 187 GLU A O 1
ATOM 1421 N N . TYR A 1 188 ? 8.596 -6.761 -12.663 1.00 95.25 188 TYR A N 1
ATOM 1422 C CA . TYR A 1 188 ? 7.531 -5.853 -13.065 1.00 95.25 188 TYR A CA 1
ATOM 1423 C C . TYR A 1 188 ? 8.048 -4.935 -14.163 1.00 95.25 188 TYR A C 1
ATOM 1425 O O . TYR A 1 188 ? 9.177 -4.450 -14.103 1.00 95.25 188 TYR A O 1
ATOM 1433 N N . GLN A 1 189 ? 7.219 -4.650 -15.156 1.00 93.88 189 GLN A N 1
ATOM 1434 C CA . GLN A 1 189 ? 7.531 -3.672 -16.187 1.00 93.88 189 GLN A CA 1
ATOM 1435 C C . GLN A 1 189 ? 7.524 -2.247 -15.609 1.00 93.88 189 GLN A C 1
ATOM 1437 O O . GLN A 1 189 ? 6.809 -1.967 -14.639 1.00 93.88 189 GLN A O 1
ATOM 1442 N N . PRO A 1 190 ? 8.244 -1.286 -16.213 1.00 90.62 190 PRO A N 1
ATOM 1443 C CA . PRO A 1 190 ? 8.184 0.115 -15.791 1.00 90.62 190 PRO A CA 1
ATOM 1444 C C . PRO A 1 190 ? 6.764 0.692 -15.772 1.00 90.62 190 PRO A C 1
ATOM 1446 O O . PRO A 1 190 ? 6.431 1.465 -14.872 1.00 90.62 190 PRO A O 1
ATOM 1449 N N . SER A 1 191 ? 5.896 0.253 -16.691 1.00 90.44 191 SER A N 1
ATOM 1450 C CA . SER A 1 191 ? 4.469 0.606 -16.728 1.00 90.44 191 SER A CA 1
ATOM 1451 C C . SER A 1 191 ? 3.668 0.106 -15.521 1.00 90.44 191 SER A C 1
ATOM 1453 O O . SER A 1 191 ? 2.620 0.666 -15.214 1.00 90.44 191 SER A O 1
ATOM 1455 N N . GLU A 1 192 ? 4.147 -0.928 -14.828 1.00 92.69 192 GLU A N 1
ATOM 1456 C CA . GLU A 1 192 ? 3.530 -1.486 -13.619 1.00 92.69 192 GLU A CA 1
ATOM 1457 C C . GLU A 1 192 ? 4.003 -0.778 -12.340 1.00 92.69 192 GLU A C 1
ATOM 1459 O O . GLU A 1 192 ? 3.575 -1.129 -11.238 1.00 92.69 192 GLU A O 1
ATOM 1464 N N . THR A 1 193 ? 4.862 0.243 -12.462 1.00 93.81 193 THR A N 1
ATOM 1465 C CA . THR A 1 193 ? 5.233 1.090 -11.326 1.00 93.81 193 THR A CA 1
ATOM 1466 C C . THR A 1 193 ? 3.975 1.768 -10.776 1.00 93.81 193 THR A C 1
ATOM 1468 O O . THR A 1 193 ? 3.324 2.540 -11.486 1.00 93.81 193 THR A O 1
ATOM 1471 N N . PRO A 1 194 ? 3.610 1.531 -9.506 1.00 93.12 194 PRO A N 1
ATOM 1472 C CA . PRO A 1 194 ? 2.345 2.013 -8.981 1.00 93.12 194 PRO A CA 1
ATOM 1473 C C . PRO A 1 194 ? 2.362 3.537 -8.847 1.00 93.12 194 PRO A C 1
ATOM 1475 O O . PRO A 1 194 ? 3.182 4.112 -8.134 1.00 93.12 194 PRO A O 1
ATOM 1478 N N . ASN A 1 195 ? 1.426 4.204 -9.517 1.00 93.50 195 ASN A N 1
ATOM 1479 C CA . ASN A 1 195 ? 1.260 5.663 -9.482 1.00 93.50 195 ASN A CA 1
ATOM 1480 C C . ASN A 1 195 ? 0.055 6.111 -8.641 1.00 93.50 195 ASN A C 1
ATOM 1482 O O . ASN A 1 195 ? -0.048 7.281 -8.277 1.00 93.50 195 ASN A O 1
ATOM 1486 N N . ARG A 1 196 ? -0.837 5.178 -8.306 1.00 92.88 196 ARG A N 1
ATOM 1487 C CA . ARG A 1 196 ? -2.074 5.409 -7.563 1.00 92.88 196 ARG A CA 1
ATOM 1488 C C . ARG A 1 196 ? -2.118 4.501 -6.351 1.00 92.88 196 ARG A C 1
ATOM 1490 O O . ARG A 1 196 ? -1.669 3.357 -6.393 1.00 92.88 196 ARG A O 1
ATOM 1497 N N . TYR A 1 197 ? -2.680 5.024 -5.272 1.00 93.25 197 TYR A N 1
ATOM 1498 C CA . TYR A 1 197 ? -2.970 4.233 -4.091 1.00 93.25 197 TYR A CA 1
ATOM 1499 C C . TYR A 1 197 ? -4.323 3.548 -4.294 1.00 93.25 197 TYR A C 1
ATOM 1501 O O . TYR A 1 197 ? -5.348 4.218 -4.358 1.00 93.25 197 TYR A O 1
ATOM 1509 N N . MET A 1 198 ? -4.316 2.226 -4.438 1.00 93.56 198 MET A N 1
ATOM 1510 C CA . MET A 1 198 ? -5.514 1.415 -4.660 1.00 93.56 198 MET A CA 1
ATOM 1511 C C . MET A 1 198 ? -5.726 0.481 -3.471 1.00 93.56 198 MET A C 1
ATOM 1513 O O . 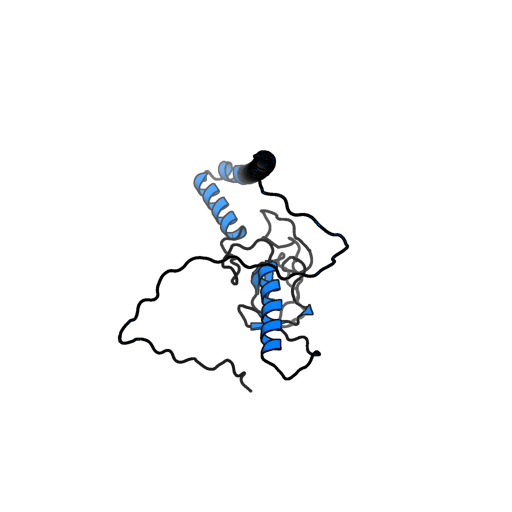MET A 1 198 ? -4.763 0.092 -2.805 1.00 93.56 198 MET A O 1
ATOM 1517 N N . CYS A 1 199 ? -6.974 0.090 -3.222 1.00 92.44 199 CYS A N 1
ATOM 1518 C CA . CYS A 1 199 ? -7.260 -0.991 -2.289 1.00 92.44 199 CYS A CA 1
ATOM 1519 C C . CYS A 1 199 ? -6.691 -2.330 -2.787 1.00 92.44 199 CYS A C 1
ATOM 1521 O O . CYS A 1 199 ? -6.360 -2.480 -3.965 1.00 92.44 199 CYS A O 1
ATOM 1523 N N . TYR A 1 200 ? -6.616 -3.337 -1.918 1.00 90.25 200 TYR A N 1
ATOM 1524 C CA . TYR A 1 200 ? -6.003 -4.627 -2.263 1.00 90.25 200 TYR A CA 1
ATOM 1525 C C . TYR A 1 200 ? -6.650 -5.350 -3.456 1.00 90.25 200 TYR A C 1
ATOM 1527 O O . TYR A 1 200 ? -5.959 -5.970 -4.274 1.00 90.25 200 TYR A O 1
ATOM 1535 N N . CYS A 1 201 ? -7.973 -5.241 -3.609 1.00 91.50 201 CYS A N 1
ATOM 1536 C CA . CYS A 1 201 ? -8.679 -5.806 -4.758 1.00 91.50 201 CYS A CA 1
ATOM 1537 C C . CYS A 1 201 ? -8.578 -4.937 -6.026 1.00 91.50 201 CYS A C 1
ATOM 1539 O O . CYS A 1 201 ? -8.946 -5.402 -7.099 1.00 91.50 201 CYS A O 1
ATOM 1541 N N . GLY A 1 202 ? -8.052 -3.710 -5.931 1.00 91.44 202 GLY A N 1
ATOM 1542 C CA . GLY A 1 202 ? -7.868 -2.793 -7.059 1.00 91.44 202 GLY A CA 1
ATOM 1543 C C . GLY A 1 202 ? -9.131 -2.050 -7.506 1.00 91.44 202 GLY A C 1
ATOM 1544 O O . GLY A 1 202 ? -9.071 -1.312 -8.483 1.00 91.44 202 GLY A O 1
ATOM 1545 N N . LYS A 1 203 ? -10.267 -2.212 -6.813 1.00 93.38 203 LYS A N 1
ATOM 1546 C CA . LYS A 1 203 ? -11.557 -1.610 -7.207 1.00 93.38 203 LYS A CA 1
ATOM 1547 C C . LYS A 1 203 ? -11.691 -0.134 -6.854 1.00 93.38 203 LYS A C 1
ATOM 1549 O O . LYS A 1 203 ? -12.394 0.595 -7.543 1.00 93.38 203 LYS A O 1
ATOM 1554 N N . GLN A 1 204 ? -11.054 0.301 -5.770 1.00 94.69 204 GLN A N 1
ATOM 1555 C CA . GLN A 1 204 ? -11.194 1.655 -5.247 1.00 94.69 204 GLN A CA 1
ATOM 1556 C C . GLN A 1 204 ? -9.829 2.314 -5.105 1.00 94.69 204 GLN A C 1
ATOM 1558 O O . GLN A 1 204 ? -8.920 1.759 -4.485 1.00 94.69 204 GLN A O 1
ATOM 1563 N N . GLN A 1 205 ? -9.709 3.513 -5.666 1.00 94.25 205 GLN A N 1
ATOM 1564 C CA . GLN A 1 205 ? -8.582 4.398 -5.419 1.00 94.25 205 GLN A CA 1
ATOM 1565 C C . GLN A 1 205 ? -8.796 5.139 -4.096 1.00 94.25 205 GLN A C 1
ATOM 1567 O O . GLN A 1 205 ? -9.916 5.549 -3.803 1.00 94.25 205 GLN A O 1
ATOM 1572 N N . ASP A 1 206 ? -7.723 5.318 -3.326 1.00 91.38 206 ASP A N 1
ATOM 1573 C CA . ASP A 1 206 ? -7.712 6.064 -2.066 1.00 91.38 206 ASP A CA 1
ATOM 1574 C C . ASP A 1 206 ? -8.845 5.629 -1.108 1.00 91.38 206 ASP A C 1
ATOM 1576 O O . ASP A 1 206 ? -9.691 6.450 -0.743 1.00 91.38 206 ASP A O 1
ATOM 1580 N N . PRO A 1 207 ? -8.903 4.335 -0.713 1.00 90.62 207 PRO A N 1
ATOM 1581 C CA . PRO A 1 207 ? -9.974 3.825 0.137 1.00 90.62 207 PRO A CA 1
ATOM 1582 C C . PRO A 1 207 ? -10.072 4.619 1.453 1.00 90.62 207 PRO A C 1
ATOM 1584 O O . PRO A 1 207 ? -9.041 4.888 2.085 1.00 90.62 207 PRO A O 1
ATOM 1587 N N . PRO A 1 208 ? -11.290 5.005 1.877 1.00 85.62 208 PRO A N 1
ATOM 1588 C CA . PRO A 1 208 ? -11.488 5.770 3.094 1.00 85.62 208 PRO A CA 1
ATOM 1589 C C . PRO A 1 208 ? -11.095 4.932 4.319 1.00 85.62 208 PRO A C 1
ATOM 1591 O O . PRO A 1 208 ? -11.356 3.730 4.358 1.00 85.62 208 PRO A O 1
ATOM 1594 N N . PRO A 1 209 ? -10.469 5.546 5.335 1.00 80.19 209 PRO A N 1
ATOM 1595 C CA . PRO A 1 209 ? -10.153 4.849 6.570 1.00 80.19 209 PRO A CA 1
ATOM 1596 C C . PRO A 1 209 ? -11.439 4.578 7.358 1.00 80.19 209 PRO A C 1
ATOM 1598 O O . PRO A 1 209 ? -12.118 5.517 7.773 1.00 80.19 209 PRO A O 1
ATOM 1601 N N . ASP A 1 210 ? -11.722 3.305 7.613 1.00 79.81 210 ASP A N 1
ATOM 1602 C CA . ASP A 1 210 ? -12.833 2.848 8.446 1.00 79.81 210 ASP A CA 1
ATOM 1603 C C . ASP A 1 210 ? -12.277 1.975 9.589 1.00 79.81 210 ASP A C 1
ATOM 1605 O O . ASP 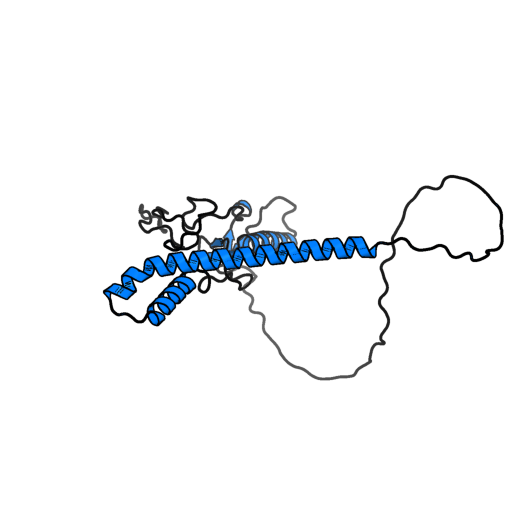A 1 210 ? -11.548 1.023 9.304 1.00 79.81 210 ASP A O 1
ATOM 1609 N N . PRO A 1 211 ? -12.570 2.284 10.869 1.00 75.75 211 PRO A N 1
ATOM 1610 C CA . PRO A 1 211 ? -12.126 1.480 12.012 1.00 75.75 211 PRO A CA 1
ATOM 1611 C C . PRO A 1 211 ? -12.610 0.023 12.015 1.00 75.75 211 PRO A C 1
ATOM 1613 O O . PRO A 1 211 ? -12.018 -0.798 12.711 1.00 75.75 211 PRO A O 1
ATOM 1616 N N . TRP A 1 212 ? -13.679 -0.292 11.281 1.00 79.69 212 TRP A N 1
ATOM 1617 C CA . TRP A 1 212 ? -14.302 -1.618 11.245 1.00 79.69 212 TRP A CA 1
ATOM 1618 C C . TRP A 1 212 ? -13.886 -2.450 10.034 1.00 79.69 212 TRP A C 1
ATOM 1620 O O . TRP A 1 212 ? -14.205 -3.637 9.962 1.00 79.69 212 TRP A O 1
ATOM 1630 N N . LEU A 1 213 ? -13.181 -1.845 9.077 1.00 82.00 213 LEU A N 1
ATOM 1631 C CA . LEU A 1 213 ? -12.684 -2.526 7.890 1.00 82.00 213 LEU A CA 1
ATOM 1632 C C . LEU A 1 213 ? -11.181 -2.751 7.991 1.00 82.00 213 LEU A C 1
ATOM 1634 O O . LEU A 1 213 ? -10.451 -1.999 8.638 1.00 82.00 213 LEU A O 1
ATOM 1638 N N . ALA A 1 214 ? -10.699 -3.767 7.274 1.00 81.44 214 ALA A N 1
ATOM 1639 C CA . ALA A 1 214 ? -9.268 -3.933 7.092 1.00 81.44 214 ALA A CA 1
ATOM 1640 C C . ALA A 1 214 ? -8.687 -2.630 6.497 1.00 81.44 214 ALA A C 1
ATOM 1642 O O . ALA A 1 214 ? -9.220 -2.118 5.503 1.00 81.44 214 ALA A O 1
ATOM 1643 N N . PRO A 1 215 ? -7.611 -2.070 7.067 1.00 81.88 215 PRO A N 1
ATOM 1644 C CA . PRO A 1 215 ? -6.997 -0.860 6.543 1.00 81.88 215 PRO A CA 1
ATOM 1645 C C . PRO A 1 215 ? -6.614 -1.053 5.087 1.00 81.88 215 PRO A C 1
ATOM 1647 O O . PRO A 1 215 ? -6.193 -2.134 4.684 1.00 81.88 215 PRO A O 1
ATOM 1650 N N . HIS A 1 216 ? -6.749 0.006 4.293 1.00 85.69 216 HIS A N 1
ATOM 1651 C CA . HIS A 1 216 ? -6.459 -0.034 2.859 1.00 85.69 216 HIS A CA 1
ATOM 1652 C C . HIS A 1 216 ? -7.381 -0.963 2.052 1.00 85.69 216 HIS A C 1
ATOM 1654 O O . HIS A 1 216 ? -7.176 -1.131 0.851 1.00 85.69 216 HIS A O 1
ATOM 1660 N N . SER A 1 217 ? -8.411 -1.543 2.669 1.00 88.81 217 SER A N 1
ATOM 1661 C CA . SER A 1 217 ? -9.471 -2.252 1.964 1.00 88.81 217 SER A CA 1
ATOM 1662 C C . SER A 1 217 ? -10.604 -1.306 1.576 1.00 88.81 217 SER A C 1
ATOM 1664 O O . SER A 1 217 ? -10.796 -0.259 2.185 1.00 88.81 217 SER A O 1
ATOM 1666 N N . CYS A 1 218 ? -11.373 -1.679 0.555 1.00 92.19 218 CYS A N 1
ATOM 1667 C CA . CYS A 1 218 ? -12.588 -0.957 0.169 1.00 92.19 218 CYS A CA 1
ATOM 1668 C C . CYS A 1 218 ? -13.861 -1.496 0.841 1.00 92.19 218 CYS A C 1
ATOM 1670 O O . CYS A 1 218 ? -14.953 -1.070 0.486 1.00 92.19 218 CYS A O 1
ATOM 1672 N N . GLY A 1 219 ? -13.757 -2.493 1.727 1.00 90.75 219 GLY A N 1
ATOM 1673 C CA . GLY A 1 219 ? -14.906 -3.108 2.407 1.00 90.75 219 GLY A CA 1
ATOM 1674 C C . GLY A 1 219 ? -15.868 -3.928 1.537 1.00 90.75 219 GLY A C 1
ATOM 1675 O O . GLY A 1 219 ? -16.699 -4.643 2.079 1.00 90.75 219 GLY A O 1
ATOM 1676 N N . SER A 1 220 ? -15.764 -3.882 0.207 1.00 94.00 220 SER A N 1
ATOM 1677 C CA . SER A 1 220 ? -16.558 -4.725 -0.696 1.00 94.00 220 SER A CA 1
ATOM 1678 C C . SER A 1 220 ? -15.955 -6.124 -0.872 1.00 94.00 220 SER A C 1
ATOM 1680 O O . SER A 1 220 ? -14.778 -6.350 -0.580 1.00 94.00 220 SER A O 1
ATOM 1682 N N . VAL A 1 221 ? -16.752 -7.074 -1.377 1.00 95.06 221 VAL A N 1
ATOM 1683 C CA . VAL A 1 221 ? -16.279 -8.424 -1.736 1.00 95.06 221 VAL A CA 1
ATOM 1684 C C . VAL A 1 221 ? -15.139 -8.318 -2.755 1.00 95.06 221 VAL A C 1
ATOM 1686 O O . VAL A 1 221 ? -15.240 -7.572 -3.730 1.00 95.06 221 VAL A O 1
ATOM 1689 N N . CYS A 1 222 ? -14.047 -9.053 -2.543 1.00 93.62 222 CYS A N 1
ATOM 1690 C CA . CYS A 1 222 ? -12.796 -8.946 -3.292 1.00 93.62 222 CYS A CA 1
ATOM 1691 C C . CYS A 1 222 ? -12.989 -9.246 -4.786 1.00 93.62 222 CYS A C 1
ATOM 1693 O O . CYS A 1 222 ? -12.612 -8.432 -5.625 1.00 93.62 222 CYS A O 1
ATOM 1695 N N . GLN A 1 223 ? -13.629 -10.367 -5.126 1.00 93.69 223 GLN A N 1
ATOM 1696 C CA . GLN A 1 223 ? -13.859 -10.870 -6.492 1.00 93.69 223 GLN A CA 1
ATOM 1697 C C . GLN A 1 223 ? -12.602 -10.940 -7.377 1.00 93.69 223 GLN A C 1
ATOM 1699 O O . GLN A 1 223 ? -12.713 -10.986 -8.596 1.00 93.69 223 GLN A O 1
ATOM 1704 N N . LYS A 1 224 ? -11.399 -10.934 -6.791 1.00 89.94 224 LYS A N 1
ATOM 1705 C CA . LYS A 1 224 ? -10.164 -11.137 -7.551 1.00 89.94 224 LYS A CA 1
ATOM 1706 C C . LYS A 1 224 ? -10.065 -12.610 -7.955 1.00 89.94 224 LYS A C 1
ATOM 1708 O O . LYS A 1 224 ? -10.386 -13.479 -7.141 1.00 89.94 224 LYS A O 1
ATOM 1713 N N . ASP A 1 225 ? -9.616 -12.875 -9.176 1.00 91.12 225 ASP A N 1
ATOM 1714 C CA . ASP A 1 225 ? -9.405 -14.239 -9.660 1.00 91.12 225 ASP A CA 1
ATOM 1715 C C . ASP A 1 225 ? -8.383 -14.973 -8.795 1.00 91.12 225 ASP A C 1
ATOM 1717 O O . ASP A 1 225 ? -7.301 -14.453 -8.489 1.00 91.12 225 ASP A O 1
ATOM 1721 N N . ILE A 1 226 ? -8.728 -16.195 -8.400 1.00 88.38 226 ILE A N 1
ATOM 1722 C CA . ILE A 1 226 ? -7.827 -17.049 -7.635 1.00 88.38 226 ILE A CA 1
ATOM 1723 C C . ILE A 1 226 ? -6.764 -17.597 -8.591 1.00 88.38 226 ILE A C 1
ATOM 1725 O O . ILE A 1 226 ? -7.073 -18.055 -9.692 1.00 88.38 226 ILE A O 1
ATOM 1729 N N . LYS A 1 227 ? -5.495 -17.530 -8.172 1.00 84.44 227 LYS A N 1
ATOM 1730 C CA . LYS A 1 227 ? -4.367 -18.127 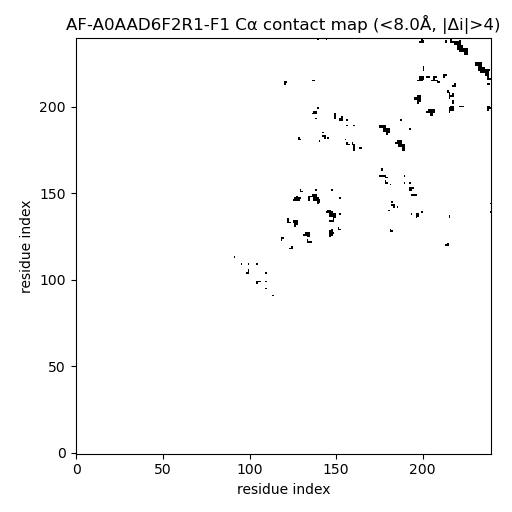-8.895 1.00 84.44 227 LYS A CA 1
ATOM 1731 C C . LYS A 1 227 ? -3.972 -19.454 -8.234 1.00 84.44 227 LYS A C 1
ATOM 1733 O O . LYS A 1 227 ? -3.796 -19.456 -7.015 1.00 84.44 227 LYS A O 1
ATOM 1738 N N . PRO A 1 228 ? -3.765 -20.544 -8.999 1.00 86.19 228 PRO A N 1
ATOM 1739 C CA . PRO A 1 228 ? -3.914 -20.675 -10.459 1.00 86.19 228 PRO A CA 1
ATOM 1740 C C . PRO A 1 228 ? -5.378 -20.571 -10.925 1.00 86.19 228 PRO A C 1
ATOM 1742 O O . PRO A 1 228 ? -6.285 -20.839 -10.144 1.00 86.19 228 PRO A O 1
ATOM 1745 N N . SER A 1 229 ? -5.603 -20.178 -12.187 1.00 88.69 229 SER A N 1
ATOM 1746 C CA . SER A 1 229 ? -6.942 -19.886 -12.723 1.00 88.69 229 SER A CA 1
ATOM 1747 C C . SER A 1 229 ? -7.846 -21.122 -12.696 1.00 88.69 229 SER A C 1
ATOM 1749 O O . SER A 1 229 ? -7.750 -21.993 -13.558 1.00 88.69 229 SER A O 1
ATOM 1751 N N . CYS A 1 230 ? -8.737 -21.186 -11.712 1.00 90.81 230 CYS A N 1
ATOM 1752 C CA . CYS A 1 230 ? -9.691 -22.282 -11.531 1.00 90.81 230 CYS A CA 1
ATOM 1753 C C . CYS A 1 230 ? -11.136 -21.883 -11.876 1.00 90.81 230 CYS A C 1
ATOM 1755 O O . CYS A 1 230 ? -12.058 -22.627 -11.563 1.00 90.81 230 CYS A O 1
ATOM 1757 N N . GLY A 1 231 ? -11.339 -20.702 -12.475 1.00 91.06 231 GLY A N 1
ATOM 1758 C CA . GLY A 1 231 ? -12.663 -20.142 -12.776 1.00 91.06 231 GLY A CA 1
ATOM 1759 C C . GLY A 1 231 ? -13.392 -19.546 -11.566 1.00 91.06 231 GLY A C 1
ATOM 1760 O O . GLY A 1 231 ? -14.520 -19.083 -11.705 1.00 91.06 231 GLY A O 1
ATOM 1761 N N . HIS A 1 232 ? -12.760 -19.535 -10.388 1.00 94.12 232 HIS A N 1
ATOM 1762 C CA . HIS A 1 232 ? -13.339 -18.990 -9.164 1.00 94.12 232 HIS A CA 1
ATOM 1763 C C . HIS A 1 232 ? -12.733 -17.635 -8.793 1.00 94.12 232 HIS A C 1
ATOM 1765 O O . HIS A 1 232 ? -11.532 -17.391 -8.941 1.00 94.12 232 HIS A O 1
ATOM 1771 N N . THR A 1 233 ? -13.579 -16.784 -8.219 1.00 94.06 233 THR A N 1
ATOM 1772 C CA . THR A 1 233 ? -13.207 -15.478 -7.673 1.00 94.06 233 THR A CA 1
ATOM 1773 C C . THR A 1 233 ? -13.226 -15.496 -6.150 1.00 94.06 233 THR A C 1
ATOM 1775 O O . THR A 1 233 ? -14.040 -16.192 -5.543 1.00 94.06 233 THR A O 1
ATOM 1778 N N . CYS A 1 234 ? -12.394 -14.676 -5.514 1.00 92.56 234 CYS A N 1
ATOM 1779 C CA . CYS A 1 234 ? -12.392 -14.528 -4.062 1.00 92.56 234 CYS A CA 1
ATOM 1780 C C . CYS A 1 234 ? -13.717 -13.937 -3.538 1.00 92.56 234 CYS A C 1
ATOM 1782 O O . CYS A 1 234 ? -14.123 -12.846 -3.943 1.00 92.56 234 CYS A O 1
ATOM 1784 N N . LEU A 1 235 ? -14.359 -14.633 -2.594 1.00 94.56 235 LEU A N 1
ATOM 1785 C CA . LEU A 1 235 ? -15.620 -14.218 -1.961 1.00 94.56 235 LEU A CA 1
ATOM 1786 C C . LEU A 1 235 ? -15.431 -13.505 -0.612 1.00 94.56 235 LEU A C 1
ATOM 1788 O O . LEU A 1 235 ? -16.405 -13.076 0.000 1.00 94.56 235 LEU A O 1
ATOM 1792 N N . LEU A 1 236 ? -14.191 -13.364 -0.141 1.00 92.38 236 LEU A N 1
ATOM 1793 C CA . LEU A 1 236 ? -13.894 -12.619 1.082 1.00 92.38 236 LEU A CA 1
ATOM 1794 C C . LEU A 1 236 ? -14.064 -11.115 0.854 1.00 92.38 236 LEU A C 1
ATOM 1796 O O . LEU A 1 236 ? -13.990 -10.635 -0.280 1.00 92.38 236 LEU A O 1
ATOM 1800 N N . LEU A 1 237 ? -14.233 -10.352 1.935 1.00 91.81 237 LEU A N 1
ATOM 1801 C CA . LEU A 1 237 ? -14.088 -8.895 1.881 1.00 91.81 237 LEU A CA 1
ATOM 1802 C C . LEU A 1 237 ? -12.681 -8.529 1.403 1.00 91.81 237 LEU A C 1
ATOM 1804 O O . LEU A 1 237 ? -11.744 -9.300 1.587 1.00 91.81 237 LEU A O 1
ATOM 1808 N N . CYS A 1 238 ? -12.532 -7.362 0.777 1.00 90.38 238 CYS A N 1
ATOM 1809 C CA . CYS A 1 238 ? -11.247 -6.868 0.299 1.00 90.38 238 CYS A CA 1
ATOM 1810 C C . CYS A 1 238 ? -10.166 -7.027 1.383 1.00 90.38 238 CYS A C 1
ATOM 1812 O O . CYS A 1 238 ? -10.260 -6.460 2.467 1.00 90.38 238 CYS A O 1
ATOM 1814 N N . HIS A 1 239 ? -9.133 -7.795 1.062 1.00 85.88 239 HIS A N 1
ATOM 1815 C CA . HIS A 1 239 ? -8.097 -8.225 1.994 1.00 85.88 239 HIS A CA 1
ATOM 1816 C C . HIS A 1 239 ? -6.724 -8.139 1.313 1.00 85.88 239 HIS A C 1
ATOM 1818 O O . HIS A 1 239 ? -6.694 -8.155 0.078 1.00 85.88 239 HIS A O 1
ATOM 1824 N N . PRO A 1 240 ? -5.624 -8.039 2.086 1.00 79.75 240 PRO A N 1
ATOM 1825 C CA . PRO A 1 240 ? -4.256 -8.076 1.567 1.00 79.75 240 PRO A CA 1
ATOM 1826 C C . PRO A 1 240 ? -3.968 -9.258 0.638 1.00 79.75 240 PRO A C 1
ATOM 1828 O O . PRO A 1 240 ? -4.493 -10.364 0.915 1.00 79.75 240 PRO A O 1
#

Solvent-accessible surface area (backbone atoms only — not comparable to full-atom values): 15502 Å² total; per-residue (Å²): 137,84,69,88,82,78,67,82,82,81,85,85,81,90,86,86,88,84,87,85,84,86,82,82,91,78,82,90,82,79,88,80,85,84,88,88,87,87,88,81,86,83,86,85,82,89,77,82,90,73,94,72,91,76,86,84,83,92,66,62,67,66,55,52,53,52,50,51,52,52,51,51,52,52,52,52,53,51,52,52,52,52,51,54,52,50,54,50,52,51,55,52,49,63,66,47,46,66,54,38,76,74,65,78,49,57,67,68,58,52,51,48,48,47,48,47,53,45,39,66,56,66,27,77,77,45,51,12,83,86,77,73,41,67,45,83,55,45,43,63,42,94,87,73,61,49,49,29,32,38,71,57,50,44,49,50,42,52,53,44,28,51,52,51,58,73,71,47,90,84,60,92,84,78,72,83,52,57,24,59,41,94,84,79,53,5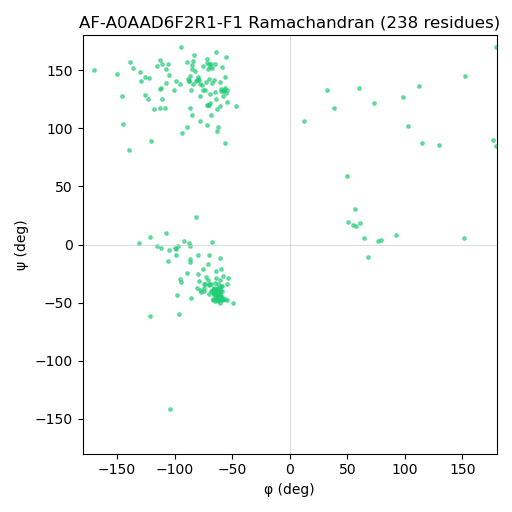4,75,37,49,64,89,66,53,67,87,69,48,45,13,62,54,62,84,35,68,67,40,71,90,48,98,89,42,61,70,59,15,66,68,44,64,31,58,43,74,41,84,76,85,73,91,48,56,39,79,50,57,20,51,126

pLDDT: mean 70.2, std 22.3, range [28.66, 96.44]

Foldseek 3Di:
DDDPPPDDDDDDDDDDDDDDDDDDDDDDDDDDDDDDDDDDDDDDDDDDDDDDDDDDDDPPPVVVVVVVVVVVVVVVVVVVVVVVVVVVVVVLCVVCVVVCVPPVDDPVVSVVVLVVLCCVQVFVVAAAPQPRDGEDQWDADPPPRHIHHLVRQLVQQVVQQVVVVVVCPPDPPDDQAWGADPPPGDTDGSVPNDPFRAAQLRPDTPADDDSVDRPSFNQAQSQCADPPHPVGGGRDGRDD

Sequence (240 aa):
MEPAWRQQGRGRGRGQEGDRPRPPEKERERPGAGGRGGAGGGRGGGGKMKNAATPEPPQSATVQSKFEEIKKANQAAAQRLVELNGKRGKILASTFTTYTDQTGGDASALLRTGQYVNDLFQSGALTCLICIASVKRVWSCSSCFSLFHLPCIQKWARDSVFLVSSVTDEDFGQKQHPWPCPKCRAEYQPSETPNRYMCYCGKQQDPPPDPWLAPHSCGSVCQKDIKPSCGHTCLLLCHP

Mean predicted aligned error: 19.9 Å

Organism: NCBI:txid1090488

Nearest PDB structures (foldseek):
  7zw0-assembly1_sh  TM=7.361E-01  e=7.744E-08  Saccharomyces cerevisiae W303
  3lrq-assembly1_A  TM=7.140E-01  e=1.349E-03  Homo sapiens
  4s3o-assembly2_B  TM=7.644E-01  e=1.524E-02  Homo sapiens

Radius of gyration: 30.84 Å; Cα contacts (8 Å, |Δi|>4): 206; chains: 1; bounding box: 76×83×60 Å

Secondary structure (DSSP, 8-state):
---TT---PPP----------PPPP---PPPPPP--------------------PPP--HHHHHHHHHHHHHHHHHHHHHHHHHHHHHHHHHHHHHHHHHHHH---HHHHHHHHHHHHHHHHTSS-B-TTT-SB-SSEEE-TTT--EEEHHHHHHHHHHHHHHHHHH-TT-SS-----EE-TTT--EE-GGGS--S-B-TTSS-BSPPP-TTS-TT--SSB--PBPTTT-S-B--SBS--